Protein AF-A0A812I866-F1 (afdb_monomer_lite)

Radius of gyration: 22.56 Å; chains: 1; bounding box: 55×48×57 Å

Secondary structure (DSSP, 8-state):
-----TTGGGSEEEEEEEEETTT-SEEEEE--SSGGG-EEEEESGGGTS-TTEEEEE---TT-EEETTTTEEE----EEEEEEGGGEEEE-SPPSS----PPS------SPPPEEEE--TT-SSTTTT-S-TTPPPPGGGTTSTTS-HHHHHTSPTTSTT---PPP--S--S---PPPGGGSTTS-PPP-TT---

Sequence (195 aa):
MKVTHSDWYLAGTYCPLGRDAVLGGIVYLREHVTQQDMVYLREGPAGGCGAGEWALLAPSSGDFVDKGLGLFELRGTRQACIGSSSVEHALRSCSSKELAWIEDQEEDEEGQPYLVLDDPGTPQPADYWLHPCDCAPDAWGPELPVDPQMYEHLPANSSNQFIPTPYVIVTGQLVCPSRQLLGGGKGVHFQSEEE

pLDDT: mean 75.1, std 15.03, range [27.52, 93.19]

Foldseek 3Di:
DQPDDVVLVQWAWWAWQAFEPPPTFTKTWDDDPDLQPIWIKGAACVLVDHHQKIWIFRADPPWDDDSLARYIHGPGDTPDIGHNVQKDFDDDDDPPPQRNHDPDDDDDPPGGTIITGARPVDPFGCPSHDDSPDFDALVCQCHPPHPNVVNVVDDPPCRRDDDDDDDDPDDDDDDDPPLVVDPPSPDDDDPPPDD

Structure (mmCIF, N/CA/C/O backbone):
data_AF-A0A812I866-F1
#
_entry.id   AF-A0A812I866-F1
#
loop_
_atom_site.group_PDB
_atom_site.id
_atom_site.type_symbol
_atom_site.label_atom_id
_atom_site.label_alt_id
_atom_site.label_comp_id
_atom_site.label_asym_id
_atom_site.label_entity_id
_atom_site.label_seq_id
_atom_site.pdbx_PDB_ins_code
_atom_site.Cartn_x
_atom_site.Cartn_y
_atom_site.Cartn_z
_atom_site.occupancy
_atom_site.B_iso_or_equiv
_atom_site.auth_seq_id
_atom_site.auth_comp_id
_atom_site.auth_asym_id
_atom_site.auth_atom_id
_atom_site.pdbx_PDB_model_num
ATOM 1 N N . MET A 1 1 ? 0.259 -9.801 -22.828 1.00 27.52 1 MET A N 1
ATOM 2 C CA . MET A 1 1 ? 0.346 -10.840 -21.782 1.00 27.52 1 MET A CA 1
ATOM 3 C C . MET A 1 1 ? 0.151 -10.116 -20.460 1.00 27.52 1 MET A C 1
ATOM 5 O O . MET A 1 1 ? 0.892 -9.175 -20.227 1.00 27.52 1 MET A O 1
ATOM 9 N N . LYS A 1 2 ? -0.908 -10.403 -19.691 1.00 30.38 2 LYS A N 1
ATOM 10 C CA . LYS A 1 2 ? -1.082 -9.784 -18.365 1.00 30.38 2 LYS A CA 1
ATOM 11 C C . LYS A 1 2 ? -0.160 -10.525 -17.405 1.00 30.38 2 LYS A C 1
ATOM 13 O O . LYS A 1 2 ? -0.275 -11.744 -17.311 1.00 30.38 2 LYS A O 1
ATOM 18 N N . VAL A 1 3 ? 0.753 -9.817 -16.752 1.00 39.31 3 VAL A N 1
ATOM 19 C CA . VAL A 1 3 ? 1.486 -10.368 -15.609 1.00 39.31 3 VAL A CA 1
ATOM 20 C C . VAL A 1 3 ? 0.438 -10.608 -14.529 1.00 39.31 3 VAL A C 1
ATOM 22 O O . VAL A 1 3 ? -0.229 -9.671 -14.126 1.00 39.31 3 VAL A O 1
ATOM 25 N N . THR A 1 4 ? 0.189 -11.850 -14.131 1.00 49.25 4 THR A N 1
ATOM 26 C CA . THR A 1 4 ? -0.745 -12.164 -13.043 1.00 49.25 4 THR A CA 1
ATOM 27 C C . THR A 1 4 ? 0.081 -12.621 -11.860 1.00 49.25 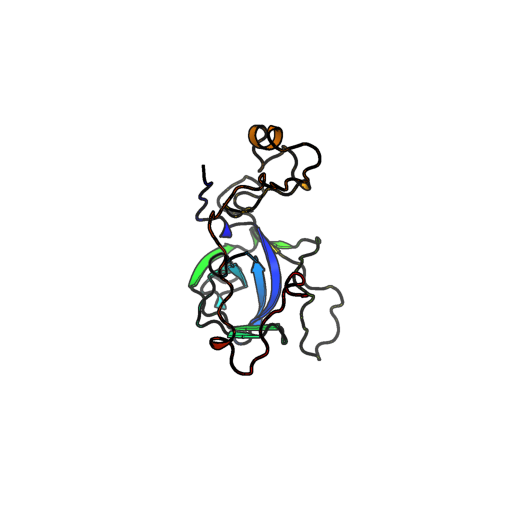4 THR A C 1
ATOM 29 O O . THR A 1 4 ? 0.420 -13.799 -11.782 1.00 49.25 4 THR A O 1
ATOM 32 N N . HIS A 1 5 ? 0.438 -11.695 -10.975 1.00 65.31 5 HIS A N 1
ATOM 33 C CA . HIS A 1 5 ? 1.016 -12.062 -9.693 1.00 65.31 5 HIS A CA 1
ATOM 34 C C . HIS A 1 5 ? -0.084 -12.001 -8.643 1.00 65.31 5 HIS A C 1
ATOM 36 O O . HIS A 1 5 ? -0.532 -10.909 -8.312 1.00 65.31 5 HIS A O 1
ATOM 42 N N . SER A 1 6 ? -0.584 -13.151 -8.180 1.00 74.25 6 SER A N 1
ATOM 43 C CA . SER A 1 6 ? -1.593 -13.185 -7.109 1.00 74.25 6 SER A CA 1
ATOM 44 C C . SER A 1 6 ? -1.045 -12.628 -5.803 1.00 74.25 6 SER A C 1
ATOM 46 O O . SER A 1 6 ? -1.813 -12.094 -5.015 1.00 74.25 6 SER A O 1
ATOM 48 N N . ASP A 1 7 ? 0.275 -12.690 -5.629 1.00 81.75 7 ASP A N 1
ATOM 49 C CA . ASP A 1 7 ? 0.943 -12.396 -4.365 1.00 81.75 7 ASP A CA 1
ATOM 50 C C . ASP A 1 7 ? 1.653 -11.036 -4.405 1.00 81.75 7 ASP A C 1
ATOM 52 O O . ASP A 1 7 ? 2.574 -10.776 -3.644 1.00 81.75 7 ASP A O 1
ATOM 56 N N . TRP A 1 8 ? 1.223 -10.147 -5.309 1.00 83.25 8 TRP A N 1
ATOM 57 C CA . TRP A 1 8 ? 1.723 -8.769 -5.411 1.00 83.25 8 TRP A CA 1
ATOM 58 C C . TRP A 1 8 ? 1.664 -8.024 -4.065 1.00 83.25 8 TRP A C 1
ATOM 60 O O . TRP A 1 8 ? 2.461 -7.131 -3.810 1.00 83.25 8 TRP A O 1
ATOM 70 N N . TYR A 1 9 ? 0.742 -8.407 -3.177 1.00 84.25 9 TYR A N 1
ATOM 71 C CA . TYR A 1 9 ? 0.581 -7.830 -1.845 1.00 84.25 9 TYR A CA 1
ATOM 72 C C . TYR A 1 9 ? 1.667 -8.239 -0.837 1.00 84.25 9 TYR A C 1
ATOM 74 O O . TYR A 1 9 ? 1.711 -7.653 0.240 1.00 84.25 9 TYR A O 1
ATOM 82 N N . LEU A 1 10 ? 2.517 -9.228 -1.141 1.00 86.38 10 LEU A N 1
ATOM 83 C CA . LEU A 1 10 ? 3.579 -9.687 -0.234 1.00 86.38 10 LEU A CA 1
ATOM 84 C C . LEU A 1 10 ? 4.780 -8.745 -0.164 1.00 86.38 10 LEU A C 1
ATOM 86 O O . LEU A 1 10 ? 5.651 -8.959 0.671 1.00 86.38 10 LEU A O 1
ATOM 90 N N . ALA A 1 11 ? 4.825 -7.711 -1.002 1.00 86.69 11 ALA A N 1
ATOM 91 C CA . ALA A 1 11 ? 5.945 -6.790 -1.051 1.00 86.69 11 ALA A CA 1
ATOM 92 C C . ALA A 1 11 ? 5.522 -5.433 -1.619 1.00 86.69 11 ALA A C 1
ATOM 94 O O . ALA A 1 11 ? 4.672 -5.365 -2.503 1.00 86.69 11 ALA A O 1
ATOM 95 N N . GLY A 1 12 ? 6.089 -4.337 -1.127 1.00 86.88 12 GLY A N 1
ATOM 96 C CA . GLY A 1 12 ? 5.791 -2.988 -1.595 1.00 86.88 12 GLY A CA 1
ATOM 97 C C . GLY A 1 12 ? 5.958 -1.921 -0.519 1.00 86.88 12 GLY A C 1
ATOM 98 O O . GLY A 1 12 ? 6.484 -2.159 0.564 1.00 86.88 12 GLY A O 1
ATOM 99 N N . THR A 1 13 ? 5.496 -0.711 -0.830 1.00 87.00 13 THR A N 1
ATOM 100 C CA . THR A 1 13 ? 5.554 0.439 0.081 1.00 87.00 13 THR A CA 1
ATOM 101 C C . THR A 1 13 ? 4.209 0.657 0.772 1.00 87.00 13 THR A C 1
ATOM 103 O O . THR A 1 13 ? 3.175 0.755 0.111 1.00 87.00 13 THR A O 1
ATOM 106 N N . TYR A 1 14 ? 4.242 0.761 2.098 1.00 88.94 14 TYR A N 1
ATOM 107 C CA . TYR A 1 14 ? 3.087 0.932 2.969 1.00 88.94 14 TYR A CA 1
ATOM 108 C C . TYR A 1 14 ? 3.184 2.258 3.712 1.00 88.94 14 TYR A C 1
ATOM 110 O O . TYR A 1 14 ? 4.093 2.486 4.511 1.00 88.94 14 TYR A O 1
ATOM 118 N N . CYS A 1 15 ? 2.222 3.134 3.453 1.00 86.94 15 CYS A N 1
ATOM 119 C CA . CYS A 1 15 ? 2.207 4.492 3.968 1.00 86.94 15 CYS A CA 1
ATOM 120 C C . CYS A 1 15 ? 1.370 4.580 5.246 1.00 86.94 15 CYS A C 1
ATOM 122 O O . CYS A 1 15 ? 0.296 3.975 5.294 1.00 86.94 15 CYS A O 1
ATOM 124 N N . PRO A 1 16 ? 1.814 5.316 6.277 1.00 88.00 16 PRO A N 1
ATOM 125 C CA . PRO A 1 16 ? 1.042 5.458 7.503 1.00 88.00 16 PRO A CA 1
ATOM 126 C C . PRO A 1 16 ? -0.256 6.220 7.214 1.00 88.00 16 PRO A C 1
ATOM 128 O O . PRO A 1 16 ? -0.246 7.253 6.546 1.00 88.00 16 PRO A O 1
ATOM 131 N N . LEU A 1 17 ? -1.376 5.714 7.728 1.00 86.19 17 LEU A N 1
ATOM 132 C CA . LEU A 1 17 ? -2.693 6.332 7.558 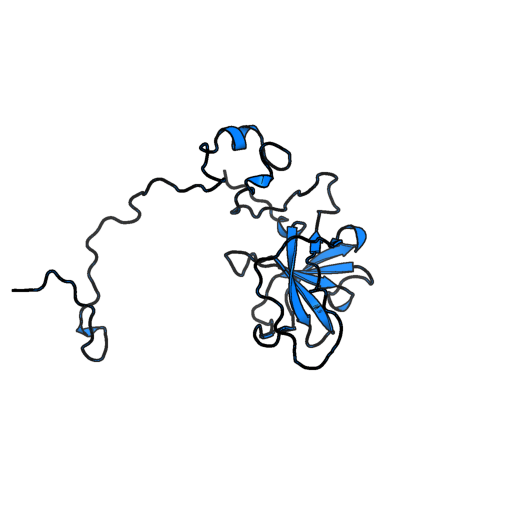1.00 86.19 17 LEU A CA 1
ATOM 133 C C . LEU A 1 17 ? -3.310 6.866 8.842 1.00 86.19 17 LEU A C 1
ATOM 135 O O . LEU A 1 17 ? -4.087 7.819 8.796 1.00 86.19 17 LEU A O 1
ATOM 139 N N . GLY A 1 18 ? -3.037 6.220 9.969 1.00 87.06 18 GLY A N 1
ATOM 140 C CA . GLY A 1 18 ? -3.693 6.538 11.226 1.00 87.06 18 GLY A CA 1
ATOM 141 C C . GLY A 1 18 ? -3.518 5.428 12.243 1.00 87.06 18 GLY A C 1
ATOM 142 O O . GLY A 1 18 ? -2.572 4.645 12.155 1.00 87.06 18 GLY A O 1
ATOM 143 N N . ARG A 1 19 ? -4.431 5.353 13.207 1.00 87.12 19 ARG A N 1
ATOM 144 C CA . ARG A 1 19 ? -4.401 4.370 14.288 1.00 87.12 19 ARG A CA 1
ATOM 145 C C . ARG A 1 19 ? -5.610 3.451 14.271 1.00 87.12 19 ARG A C 1
ATOM 147 O O . ARG A 1 19 ? -6.705 3.856 13.877 1.00 87.12 19 ARG A O 1
ATOM 154 N N . ASP A 1 20 ? -5.409 2.223 14.740 1.00 88.25 20 ASP A N 1
ATOM 155 C CA . ASP A 1 20 ? -6.520 1.307 14.982 1.00 88.25 20 ASP A CA 1
ATOM 156 C C . ASP A 1 20 ? -7.291 1.767 16.233 1.00 88.25 20 ASP A C 1
ATOM 158 O O . ASP A 1 20 ? -6.734 1.856 17.329 1.00 88.25 20 ASP A O 1
ATOM 162 N N . ALA A 1 21 ? -8.570 2.096 16.071 1.00 87.12 21 ALA A N 1
ATOM 163 C CA . ALA A 1 21 ? -9.420 2.656 17.115 1.00 87.12 21 ALA A CA 1
ATOM 164 C C . ALA A 1 21 ? -9.744 1.651 18.232 1.00 87.12 21 ALA A C 1
ATOM 166 O O . ALA A 1 21 ? -10.095 2.057 19.340 1.00 87.12 21 ALA A O 1
ATOM 167 N N . VAL A 1 22 ? -9.648 0.349 17.952 1.00 85.56 22 VAL A N 1
ATOM 168 C CA . VAL A 1 22 ? -9.996 -0.718 18.899 1.00 85.56 22 VAL A CA 1
ATOM 169 C C . VAL A 1 22 ? -8.744 -1.329 19.510 1.00 85.56 22 VAL A C 1
ATOM 171 O O . VAL A 1 22 ? -8.695 -1.585 20.712 1.00 85.56 22 VAL A O 1
ATOM 174 N N . LEU A 1 23 ? -7.741 -1.584 18.678 1.00 84.00 23 LEU A N 1
ATOM 175 C CA . LEU A 1 23 ? -6.560 -2.364 19.038 1.00 84.00 23 LEU A CA 1
ATOM 176 C C . LEU A 1 23 ? -5.345 -1.478 19.332 1.00 84.00 23 LEU A C 1
ATOM 178 O O . LEU A 1 23 ? -4.387 -1.944 19.950 1.00 84.00 23 LEU A O 1
ATOM 182 N N . GLY A 1 24 ? -5.393 -0.205 18.936 1.00 83.31 24 GLY A N 1
ATOM 183 C CA . GLY A 1 24 ? -4.246 0.693 18.973 1.00 83.31 24 GLY A CA 1
ATOM 184 C C . GLY A 1 24 ? -3.196 0.352 17.911 1.00 83.31 24 GLY A C 1
ATOM 185 O O . GLY A 1 24 ? -3.373 -0.529 17.073 1.00 83.31 24 GLY A O 1
ATOM 186 N N . GLY A 1 25 ? -2.070 1.065 17.945 1.00 85.50 25 GLY A N 1
ATOM 187 C CA . GLY A 1 25 ? -1.014 0.922 16.939 1.00 85.50 25 GLY A CA 1
ATOM 188 C C . GLY A 1 25 ? -1.336 1.640 15.628 1.00 85.50 25 GLY A C 1
ATOM 189 O O . GLY A 1 25 ? -2.416 2.207 15.461 1.00 85.50 25 GLY A O 1
ATOM 190 N N . ILE A 1 26 ? -0.360 1.662 14.721 1.00 87.50 26 ILE A N 1
ATOM 191 C CA . ILE A 1 26 ? -0.441 2.402 13.460 1.00 87.50 26 ILE A CA 1
ATOM 192 C C . ILE A 1 26 ? -0.910 1.472 12.349 1.00 87.50 26 ILE A C 1
ATOM 194 O O . ILE A 1 26 ? -0.426 0.349 12.201 1.00 87.50 26 ILE A O 1
ATOM 198 N N . VAL A 1 27 ? -1.858 1.968 11.564 1.00 90.31 27 VAL A N 1
ATOM 199 C CA . VAL A 1 27 ? -2.332 1.327 10.346 1.00 90.31 27 VAL A CA 1
ATOM 200 C C . VAL A 1 27 ? -1.603 1.945 9.170 1.00 90.31 27 VAL A C 1
ATOM 202 O O . VAL A 1 27 ? -1.605 3.165 8.990 1.00 90.31 27 VAL A O 1
ATOM 205 N N . TYR A 1 28 ? -1.027 1.082 8.345 1.00 91.12 28 TYR A N 1
ATOM 206 C CA . TYR A 1 28 ? -0.416 1.460 7.088 1.00 91.12 28 TYR A CA 1
ATOM 207 C C . TYR A 1 28 ? -1.264 0.961 5.918 1.00 91.12 28 TYR A C 1
ATOM 209 O O . TYR A 1 28 ? -1.963 -0.047 6.030 1.00 91.12 28 TYR A O 1
ATOM 217 N N . LEU A 1 29 ? -1.202 1.650 4.783 1.00 90.94 29 LEU A N 1
ATOM 218 C CA . LEU A 1 29 ? -1.901 1.280 3.557 1.00 90.94 29 LEU A CA 1
ATOM 219 C C . LEU A 1 29 ? -0.950 1.311 2.376 1.00 90.94 29 LEU A C 1
ATOM 221 O O . LEU A 1 29 ? -0.208 2.273 2.171 1.00 90.94 29 LEU A O 1
ATOM 225 N N . ARG A 1 30 ? -1.060 0.277 1.554 1.00 88.69 30 ARG A N 1
ATOM 226 C CA . ARG A 1 30 ? -0.650 0.335 0.163 1.00 88.69 30 ARG A CA 1
ATOM 227 C C . ARG A 1 30 ? -1.867 0.666 -0.686 1.00 88.69 30 ARG A C 1
ATOM 229 O O . ARG A 1 30 ? -2.807 -0.127 -0.779 1.00 88.69 30 ARG A O 1
ATOM 236 N N . GLU A 1 31 ? -1.868 1.874 -1.234 1.00 84.00 31 GLU A N 1
ATOM 237 C CA . GLU A 1 31 ? -2.948 2.348 -2.093 1.00 84.00 31 GLU A CA 1
ATOM 238 C C . GLU A 1 31 ? -2.889 1.684 -3.469 1.00 84.00 31 GLU A C 1
ATOM 240 O O . GLU A 1 31 ? -1.818 1.378 -3.992 1.00 84.00 31 GLU A O 1
ATOM 245 N N . HIS A 1 32 ? -4.066 1.506 -4.065 1.00 81.81 32 HIS A N 1
ATOM 246 C CA . HIS A 1 32 ? -4.224 1.093 -5.454 1.00 81.81 32 HIS A CA 1
ATOM 247 C C . HIS A 1 32 ? -5.434 1.799 -6.072 1.00 81.81 32 HIS A C 1
ATOM 249 O O . HIS A 1 32 ? -6.243 2.417 -5.377 1.00 81.81 32 HIS A O 1
ATOM 255 N N . VAL A 1 33 ? -5.555 1.718 -7.396 1.00 74.50 33 VAL A N 1
ATOM 256 C CA . VAL A 1 33 ? -6.653 2.298 -8.180 1.00 74.50 33 VAL A CA 1
ATOM 257 C C . VAL A 1 33 ? -7.997 1.689 -7.784 1.00 74.50 33 VAL A C 1
ATOM 259 O O . VAL A 1 33 ? -9.008 2.394 -7.764 1.00 74.50 33 VAL A O 1
ATOM 262 N N . THR A 1 34 ? -8.032 0.389 -7.481 1.00 78.56 34 THR A N 1
ATOM 263 C CA . THR A 1 34 ? -9.260 -0.280 -7.046 1.00 78.56 34 THR A CA 1
ATOM 264 C C . THR A 1 34 ? -9.229 -0.551 -5.552 1.00 78.56 34 THR A C 1
ATOM 266 O O . THR A 1 34 ? -8.193 -0.875 -4.980 1.00 78.56 34 THR A O 1
ATOM 269 N N . GLN A 1 35 ? -10.397 -0.472 -4.910 1.00 79.19 35 GLN A N 1
ATOM 270 C CA . GLN A 1 35 ? -10.495 -0.812 -3.494 1.00 79.19 35 GLN A CA 1
ATOM 271 C C . GLN A 1 35 ? -10.172 -2.282 -3.221 1.00 79.19 35 GLN A C 1
ATOM 273 O O . GLN A 1 35 ? -9.747 -2.594 -2.125 1.00 79.19 35 GLN A O 1
ATOM 278 N N . GLN A 1 36 ? -10.380 -3.183 -4.182 1.00 80.19 36 GLN A N 1
ATOM 279 C CA . GLN A 1 36 ? -10.112 -4.613 -3.996 1.00 80.19 36 GLN A CA 1
ATOM 280 C C . GLN A 1 36 ? -8.613 -4.917 -3.968 1.00 80.19 36 GLN A C 1
ATOM 282 O O . GLN A 1 36 ? -8.201 -5.885 -3.335 1.00 80.19 36 GLN A O 1
ATOM 287 N N . ASP A 1 37 ? -7.828 -4.051 -4.604 1.00 83.75 37 ASP A N 1
ATOM 288 C CA . ASP A 1 37 ? -6.377 -4.143 -4.689 1.00 83.75 37 ASP A CA 1
ATOM 289 C C . ASP A 1 37 ? -5.698 -3.238 -3.649 1.00 83.75 37 ASP A C 1
ATOM 291 O O . ASP A 1 37 ? -4.517 -2.950 -3.749 1.00 83.75 37 ASP A O 1
ATOM 295 N N . MET A 1 38 ? -6.423 -2.739 -2.647 1.00 89.12 38 MET A N 1
ATOM 296 C CA . MET A 1 38 ? -5.811 -2.065 -1.500 1.00 89.12 38 MET A CA 1
ATOM 297 C C . MET A 1 38 ? -5.420 -3.096 -0.446 1.00 89.12 38 MET A C 1
ATOM 299 O O . MET A 1 38 ? -6.110 -4.099 -0.269 1.00 89.12 38 MET A O 1
ATOM 303 N N . VAL A 1 39 ? -4.342 -2.838 0.294 1.00 92.62 39 VAL A N 1
ATOM 304 C CA . VAL A 1 39 ? -3.902 -3.737 1.370 1.00 92.62 39 VAL A CA 1
ATOM 305 C C . VAL A 1 39 ? -3.481 -2.930 2.582 1.00 92.62 39 VAL A C 1
ATOM 307 O O . VAL A 1 39 ? -2.606 -2.067 2.493 1.00 92.62 39 VAL A O 1
ATOM 310 N N . TYR A 1 40 ? -4.087 -3.236 3.726 1.00 93.12 40 TYR A N 1
ATOM 311 C CA . TYR A 1 40 ? -3.683 -2.671 5.005 1.00 93.12 40 TYR A CA 1
ATOM 312 C C . TYR A 1 40 ? -2.600 -3.523 5.655 1.00 93.12 40 TYR A C 1
ATOM 314 O O . TYR A 1 40 ? -2.626 -4.750 5.565 1.00 93.12 40 TYR A O 1
ATOM 322 N N . LEU A 1 41 ? -1.687 -2.865 6.357 1.00 93.00 41 LEU A N 1
ATOM 323 C CA . LEU A 1 41 ? -0.633 -3.486 7.146 1.00 93.00 41 LEU A CA 1
ATOM 324 C C . LEU A 1 41 ? -0.745 -2.986 8.591 1.00 93.00 41 LEU A C 1
ATOM 326 O O . LEU A 1 41 ? -0.818 -1.778 8.830 1.00 93.00 41 LEU A O 1
ATOM 330 N N . ARG A 1 42 ? -0.777 -3.915 9.552 1.00 91.25 42 ARG A N 1
ATOM 331 C CA . ARG A 1 42 ? -0.775 -3.609 10.994 1.00 91.25 42 ARG A CA 1
ATOM 332 C C . ARG A 1 42 ? 0.109 -4.573 11.772 1.00 91.25 42 ARG A C 1
ATOM 334 O O . ARG A 1 42 ? 0.205 -5.743 11.410 1.00 91.25 42 ARG A O 1
ATOM 341 N N . GLU A 1 43 ? 0.697 -4.105 12.862 1.00 88.62 43 GLU A N 1
ATOM 342 C CA . GLU A 1 43 ? 1.520 -4.940 13.735 1.00 88.62 43 GLU A CA 1
ATOM 343 C C . GLU A 1 43 ? 0.671 -5.740 14.735 1.00 88.62 43 GLU A C 1
ATOM 345 O O . GLU A 1 43 ? -0.343 -5.270 15.259 1.00 88.62 43 GLU A O 1
ATOM 350 N N . GLY A 1 44 ? 1.135 -6.945 15.060 1.00 79.75 44 GLY A N 1
ATOM 351 C CA . GLY A 1 44 ? 0.803 -7.634 16.296 1.00 79.75 44 GLY A CA 1
ATOM 352 C C . GLY A 1 44 ? -0.335 -8.656 16.211 1.00 79.75 44 GLY A C 1
ATOM 353 O O . GLY A 1 44 ? -0.968 -8.866 15.170 1.00 79.75 44 GLY A O 1
ATOM 354 N N . PRO A 1 45 ? -0.642 -9.305 17.353 1.00 72.88 45 PRO A N 1
ATOM 355 C CA . PRO A 1 45 ? -1.567 -10.435 17.410 1.00 72.88 45 PRO A CA 1
ATOM 356 C C . PRO A 1 45 ? -3.023 -10.050 17.171 1.00 72.88 45 PRO A C 1
ATOM 358 O O . PRO A 1 45 ? -3.846 -10.884 16.799 1.00 72.88 45 PRO A O 1
ATOM 361 N N . ALA A 1 46 ? -3.326 -8.764 17.320 1.00 68.56 46 ALA A N 1
ATOM 362 C CA . ALA A 1 46 ? -4.580 -8.144 16.933 1.00 68.56 46 ALA A CA 1
ATOM 363 C C . ALA A 1 46 ? -4.896 -8.347 15.432 1.00 68.56 46 ALA A C 1
ATOM 365 O O . ALA A 1 46 ? -6.054 -8.452 15.036 1.00 68.56 46 ALA A O 1
ATOM 366 N N . GLY A 1 47 ? -3.851 -8.524 14.612 1.00 68.44 47 GLY A N 1
ATOM 367 C CA . GLY A 1 47 ? -3.863 -9.022 13.235 1.00 68.44 47 GLY A CA 1
ATOM 368 C C . GLY A 1 47 ? -4.379 -10.432 13.007 1.00 68.44 47 GLY A C 1
ATOM 369 O O . GLY A 1 47 ? -4.608 -10.808 11.859 1.00 68.44 47 GLY A O 1
ATOM 370 N N . GLY A 1 48 ? -4.547 -11.216 14.068 1.00 80.94 48 GLY A N 1
ATOM 371 C CA . GLY A 1 48 ? -4.626 -12.664 13.963 1.00 80.94 48 GLY A CA 1
ATOM 372 C C . GLY A 1 48 ? -3.280 -13.299 13.601 1.00 80.94 48 GLY A C 1
ATOM 373 O O . GLY A 1 48 ? -3.276 -14.425 13.116 1.00 80.94 48 GLY A O 1
ATOM 374 N N . CYS A 1 49 ? -2.161 -12.593 13.785 1.00 89.25 49 CYS A N 1
ATOM 375 C CA . CYS A 1 49 ? -0.802 -13.115 13.600 1.00 89.25 49 CYS A CA 1
ATOM 376 C C . CYS A 1 49 ? -0.125 -13.395 14.953 1.00 89.25 49 CYS A C 1
ATOM 378 O O . CYS A 1 49 ? -0.723 -13.202 16.012 1.00 89.25 49 CYS A O 1
ATOM 380 N N . GLY A 1 50 ? 1.094 -13.925 14.941 1.00 88.44 50 GLY A N 1
ATOM 381 C CA . GLY A 1 50 ? 1.912 -14.097 16.136 1.00 88.44 50 GLY A CA 1
ATOM 382 C C . GLY A 1 50 ? 2.371 -12.765 16.741 1.00 88.44 50 GLY A C 1
ATOM 383 O O . GLY A 1 50 ? 2.230 -11.692 16.155 1.00 88.44 50 GLY A O 1
ATOM 384 N N . ALA A 1 51 ? 2.933 -12.823 17.949 1.00 87.12 51 ALA A N 1
ATOM 385 C CA . ALA A 1 51 ? 3.614 -11.667 18.529 1.00 87.12 51 ALA A CA 1
ATOM 386 C C . ALA A 1 51 ? 4.891 -11.359 17.727 1.00 87.12 51 ALA A C 1
ATOM 388 O O . ALA A 1 51 ? 5.660 -12.276 17.443 1.00 87.12 51 ALA A O 1
ATOM 389 N N . GLY A 1 52 ? 5.123 -10.086 17.388 1.00 85.31 52 GLY A N 1
ATOM 390 C CA . GLY A 1 52 ? 6.246 -9.682 16.529 1.00 85.31 52 GLY A CA 1
ATOM 391 C C . GLY A 1 52 ? 6.050 -10.012 15.044 1.00 85.31 52 GLY A C 1
ATOM 392 O O . GLY A 1 52 ? 7.016 -10.030 14.286 1.00 85.31 52 GLY A O 1
ATOM 393 N N . GLU A 1 53 ? 4.816 -10.308 14.635 1.00 91.62 53 GLU A N 1
ATOM 394 C CA . GLU A 1 53 ? 4.432 -10.432 13.233 1.00 91.62 53 GLU A CA 1
ATOM 395 C C . GLU A 1 53 ? 3.499 -9.289 12.832 1.00 91.62 53 GLU A C 1
ATOM 397 O O . GLU A 1 53 ? 2.770 -8.724 13.649 1.00 91.62 53 GLU A O 1
ATOM 402 N N . TRP A 1 54 ? 3.491 -8.997 11.541 1.00 92.38 54 TRP A N 1
ATOM 403 C CA . TRP A 1 54 ? 2.632 -8.036 10.880 1.00 92.38 54 TRP A CA 1
ATOM 404 C C . TRP A 1 54 ? 1.545 -8.760 10.098 1.00 92.38 54 TRP A C 1
ATOM 406 O O . TRP A 1 54 ? 1.794 -9.787 9.469 1.00 92.38 54 TRP A O 1
ATOM 416 N N . ALA A 1 55 ? 0.335 -8.215 10.115 1.00 93.19 55 ALA A N 1
ATOM 417 C CA . ALA A 1 55 ? -0.798 -8.731 9.367 1.00 93.19 55 ALA A CA 1
ATOM 418 C C . ALA A 1 55 ? -1.067 -7.875 8.132 1.00 93.19 55 ALA A C 1
ATOM 420 O O . ALA A 1 55 ? -1.297 -6.669 8.249 1.00 93.19 55 ALA A O 1
ATOM 421 N N . LEU A 1 56 ? -1.120 -8.533 6.974 1.00 92.88 56 LEU A N 1
ATOM 422 C CA . LEU A 1 56 ? -1.660 -7.977 5.738 1.00 92.88 56 LEU A CA 1
ATOM 423 C C . LEU A 1 56 ? -3.154 -8.281 5.657 1.00 92.88 56 LEU A C 1
ATOM 425 O O . LEU A 1 56 ? -3.566 -9.439 5.780 1.00 92.88 56 LEU A O 1
ATOM 429 N N . LEU A 1 57 ? -3.974 -7.253 5.465 1.00 93.12 57 LEU A N 1
ATOM 430 C CA . LEU A 1 57 ? -5.432 -7.342 5.512 1.00 93.12 57 LEU A CA 1
ATOM 431 C C . LEU A 1 57 ? -6.037 -6.782 4.229 1.00 93.12 57 LEU A C 1
ATOM 433 O O . LEU A 1 57 ? -5.763 -5.645 3.843 1.00 93.12 57 LEU A O 1
ATOM 437 N N . ALA A 1 58 ? -6.912 -7.573 3.613 1.00 91.81 58 ALA A N 1
ATOM 438 C CA . ALA A 1 58 ? -7.764 -7.102 2.533 1.00 91.81 58 ALA A CA 1
ATOM 439 C C . ALA A 1 58 ? -8.873 -6.201 3.099 1.00 91.81 58 ALA A C 1
ATOM 441 O O . ALA A 1 58 ? -9.436 -6.544 4.141 1.00 91.81 58 ALA A O 1
ATOM 442 N N . PRO A 1 59 ? -9.252 -5.115 2.416 1.00 91.44 59 PRO A N 1
ATOM 443 C CA . PRO A 1 59 ? -10.367 -4.275 2.822 1.00 91.44 59 PRO A CA 1
ATOM 444 C C . PRO A 1 59 ? -11.681 -5.054 2.834 1.00 91.44 59 PRO A C 1
ATOM 446 O O . PRO A 1 59 ? -11.917 -5.968 2.040 1.00 91.44 59 PRO A O 1
ATOM 449 N N . SER A 1 60 ? -12.565 -4.655 3.736 1.00 92.00 60 SER A N 1
ATOM 450 C CA . SER A 1 60 ? -13.891 -5.227 3.915 1.00 92.00 60 SER A CA 1
ATOM 451 C C . SER A 1 60 ? -14.937 -4.126 3.988 1.00 92.00 60 SER A C 1
ATOM 453 O O . SER A 1 60 ? -14.704 -3.045 4.519 1.00 92.00 60 SER A O 1
ATOM 455 N N . SER A 1 61 ? -16.154 -4.422 3.530 1.00 90.19 61 SER A N 1
ATOM 456 C CA . SER A 1 61 ? -17.300 -3.523 3.715 1.00 90.19 61 SER A CA 1
ATOM 457 C C . SER A 1 61 ? -17.667 -3.309 5.189 1.00 90.19 61 SER A C 1
ATOM 459 O O . SER A 1 61 ? -18.481 -2.444 5.494 1.00 90.19 61 SER A O 1
ATOM 461 N N . GLY A 1 62 ? -17.137 -4.140 6.092 1.00 89.31 62 GLY A N 1
ATOM 462 C CA . GLY A 1 62 ? -17.301 -3.998 7.536 1.00 89.31 62 GLY A CA 1
ATOM 463 C C . GLY A 1 62 ? -16.239 -3.129 8.210 1.00 89.31 62 GLY A C 1
ATOM 464 O O . GLY A 1 62 ? -16.340 -2.946 9.422 1.00 89.31 62 GLY A O 1
ATOM 465 N N . ASP A 1 63 ? -15.242 -2.639 7.469 1.00 90.94 63 ASP A N 1
ATOM 466 C CA . ASP A 1 63 ? -14.205 -1.765 8.013 1.00 90.94 63 ASP A CA 1
ATOM 467 C C . ASP A 1 63 ? -14.788 -0.384 8.319 1.00 90.94 63 ASP A C 1
ATOM 469 O O . ASP A 1 63 ? -15.538 0.187 7.522 1.00 90.94 63 ASP A O 1
ATOM 473 N N . PHE A 1 64 ? -14.422 0.170 9.471 1.00 91.69 64 PHE A N 1
ATOM 474 C CA . PHE A 1 64 ? -14.694 1.568 9.781 1.00 91.69 64 PHE A CA 1
ATOM 475 C C . PHE A 1 64 ? -13.448 2.394 9.467 1.00 91.69 64 PHE A C 1
ATOM 477 O O . PHE A 1 64 ? -12.350 2.067 9.912 1.00 91.69 64 PHE A O 1
ATOM 484 N N . VAL A 1 65 ? -13.617 3.457 8.681 1.00 89.94 65 VAL A N 1
ATOM 485 C CA . VAL A 1 65 ? -12.520 4.320 8.237 1.00 89.94 65 VAL A CA 1
ATOM 486 C C . VAL A 1 65 ? -12.940 5.777 8.368 1.00 89.94 65 VAL A C 1
ATOM 488 O O . VAL A 1 65 ? -13.749 6.267 7.578 1.00 89.94 65 VAL A O 1
ATOM 491 N N . ASP A 1 66 ? -12.345 6.480 9.325 1.00 88.00 66 ASP A N 1
ATOM 492 C CA . ASP A 1 66 ? -12.421 7.930 9.443 1.00 88.00 66 ASP A CA 1
ATOM 493 C C . ASP A 1 66 ? -11.058 8.538 9.106 1.00 88.00 66 ASP A C 1
ATOM 495 O O . ASP A 1 66 ? -10.170 8.676 9.948 1.00 88.00 66 ASP A O 1
ATOM 499 N N . LYS A 1 67 ? -10.890 8.915 7.834 1.00 81.50 67 LYS A N 1
ATOM 500 C CA . LYS A 1 67 ? -9.654 9.547 7.348 1.00 81.50 67 LYS A CA 1
ATOM 501 C C . LYS A 1 67 ? -9.433 10.945 7.931 1.00 81.50 67 LYS A C 1
ATOM 503 O O . LYS A 1 67 ? -8.302 11.413 7.920 1.00 81.50 67 LYS A O 1
ATOM 508 N N . GLY A 1 68 ? -10.495 11.622 8.372 1.00 78.12 68 GLY A N 1
ATOM 509 C CA . GLY A 1 68 ? -10.401 12.965 8.942 1.00 78.12 68 GLY A CA 1
ATOM 510 C C . GLY A 1 68 ? -9.827 12.948 10.353 1.00 78.12 68 GLY A C 1
ATOM 511 O O . GLY A 1 68 ? -9.123 13.877 10.722 1.00 78.12 68 GLY A O 1
ATOM 512 N N . LEU A 1 69 ? -10.100 11.880 11.105 1.00 81.44 69 LEU A N 1
ATOM 513 C CA . LEU A 1 69 ? -9.573 11.661 12.455 1.00 81.44 69 LEU A CA 1
ATOM 514 C C . LEU A 1 69 ? -8.394 10.679 12.499 1.00 81.44 69 LEU A C 1
ATOM 516 O O . LEU A 1 69 ? -7.872 10.398 13.574 1.00 81.44 69 LEU A O 1
ATOM 520 N N . GLY A 1 70 ? -8.018 10.093 11.359 1.00 83.62 70 GLY A N 1
ATOM 521 C CA . GLY A 1 70 ? -7.005 9.042 11.307 1.00 83.62 70 GLY A CA 1
ATOM 522 C C . GLY A 1 70 ? -7.398 7.793 12.106 1.00 83.62 70 GLY A C 1
ATOM 523 O O . GLY A 1 70 ? -6.520 7.127 12.650 1.00 83.62 70 GLY A O 1
ATOM 524 N N . LEU A 1 71 ? -8.693 7.475 12.213 1.00 88.12 71 LEU A N 1
ATOM 525 C CA . LEU A 1 71 ? -9.199 6.332 12.979 1.00 88.12 71 LEU A CA 1
ATOM 526 C C . LEU A 1 71 ? -9.652 5.205 12.056 1.00 88.12 71 LEU A C 1
ATOM 528 O O . LEU A 1 71 ? -10.451 5.405 11.140 1.00 88.12 71 LEU A O 1
ATOM 532 N N . PHE A 1 72 ? -9.163 4.002 12.335 1.00 90.69 72 PHE A N 1
ATOM 533 C CA . PHE A 1 72 ? -9.418 2.814 11.533 1.00 90.69 72 PHE A CA 1
ATOM 534 C C . PHE A 1 72 ? -9.880 1.667 12.428 1.00 90.69 72 PHE A C 1
ATOM 536 O O . PHE A 1 72 ? -9.326 1.443 13.492 1.00 90.69 72 PHE A O 1
ATOM 543 N N . GLU A 1 73 ? -10.877 0.903 12.007 1.00 91.88 73 GLU A N 1
ATOM 544 C CA . GLU A 1 73 ? -11.212 -0.383 12.617 1.00 91.88 73 GLU A CA 1
ATOM 545 C C . GLU A 1 73 ? -11.274 -1.418 11.501 1.00 91.88 73 GLU A C 1
ATOM 547 O O . GLU A 1 73 ? -12.242 -1.481 10.737 1.00 91.88 73 GLU A O 1
ATOM 552 N N . LEU A 1 74 ? -10.208 -2.208 11.386 1.00 91.00 74 LEU A N 1
ATOM 553 C CA . LEU A 1 74 ? -10.049 -3.162 10.296 1.00 91.00 74 LEU A CA 1
ATOM 554 C C . LEU A 1 74 ? -10.600 -4.533 10.693 1.00 91.00 74 LEU A C 1
ATOM 556 O O . LEU A 1 74 ? -10.062 -5.223 11.566 1.00 91.00 74 LEU A O 1
ATOM 560 N N . ARG A 1 75 ? -11.656 -4.937 9.991 1.00 89.31 75 ARG A N 1
ATOM 561 C CA . ARG A 1 75 ? -12.329 -6.243 10.039 1.00 89.31 75 ARG A CA 1
ATOM 562 C C . ARG A 1 75 ? -12.096 -7.061 8.764 1.00 89.31 75 ARG A C 1
ATOM 564 O O . ARG A 1 75 ? -12.701 -8.119 8.581 1.00 89.31 75 ARG A O 1
ATOM 571 N N . GLY A 1 76 ? -11.233 -6.551 7.890 1.00 86.12 76 GLY A N 1
ATOM 572 C CA . GLY A 1 76 ? -10.670 -7.205 6.724 1.00 86.12 76 GLY A CA 1
ATOM 573 C C . GLY A 1 76 ? -10.207 -8.643 6.946 1.00 86.12 76 GLY A C 1
ATOM 574 O O . GLY A 1 76 ? -9.805 -9.034 8.044 1.00 86.12 76 GLY A O 1
ATOM 575 N N . THR A 1 77 ? -10.232 -9.442 5.877 1.00 89.75 77 THR A N 1
ATOM 576 C CA . THR A 1 77 ? -9.678 -10.802 5.932 1.00 89.75 77 THR A CA 1
ATOM 577 C C . THR A 1 77 ? -8.159 -10.729 5.876 1.00 89.75 77 THR A C 1
ATOM 579 O O . THR A 1 77 ? -7.592 -10.063 5.010 1.00 89.75 77 THR A O 1
ATOM 582 N N . ARG A 1 78 ? -7.497 -11.449 6.781 1.00 92.44 78 ARG A N 1
ATOM 583 C CA . ARG A 1 78 ? -6.042 -11.595 6.785 1.00 92.44 78 ARG A CA 1
ATOM 584 C C . ARG A 1 78 ? -5.579 -12.359 5.547 1.00 92.44 78 ARG A C 1
ATOM 586 O O . ARG A 1 78 ? -5.905 -13.536 5.399 1.00 92.44 78 ARG A O 1
ATOM 593 N N . GLN A 1 79 ? -4.791 -11.699 4.707 1.00 90.88 79 GLN A N 1
ATOM 594 C CA . GLN A 1 79 ? -4.150 -12.293 3.537 1.00 90.88 79 GLN A CA 1
ATOM 595 C C . GLN A 1 79 ? -2.879 -13.053 3.926 1.00 90.88 79 GLN A C 1
ATOM 597 O O . GLN A 1 79 ? -2.700 -14.193 3.505 1.00 90.88 79 GLN A O 1
ATOM 602 N N . ALA A 1 80 ? -2.032 -12.466 4.776 1.00 91.31 80 ALA A N 1
ATOM 603 C CA . ALA A 1 80 ? -0.775 -13.077 5.209 1.00 91.31 80 ALA A CA 1
ATOM 604 C C . ALA A 1 80 ? -0.306 -12.547 6.575 1.00 91.31 80 ALA A C 1
ATOM 606 O O . ALA A 1 80 ? -0.763 -11.498 7.037 1.00 91.31 80 ALA A O 1
ATOM 607 N N . CYS A 1 81 ? 0.605 -13.297 7.201 1.00 92.12 81 CYS A N 1
ATOM 608 C CA . CYS A 1 81 ? 1.409 -12.856 8.339 1.00 92.12 81 CYS A CA 1
ATOM 609 C C . CYS A 1 81 ? 2.864 -12.768 7.900 1.00 92.12 81 CYS A C 1
ATOM 611 O O . CYS A 1 81 ? 3.341 -13.667 7.207 1.00 92.12 81 CYS A O 1
ATOM 613 N N . ILE A 1 82 ? 3.554 -11.711 8.311 1.00 90.69 82 ILE A N 1
ATOM 614 C CA . ILE A 1 82 ? 4.943 -11.465 7.937 1.00 90.69 82 ILE A CA 1
ATOM 615 C C . ILE A 1 82 ? 5.753 -11.160 9.192 1.00 90.69 82 ILE A C 1
ATOM 617 O O . ILE A 1 82 ? 5.310 -10.409 10.054 1.00 90.69 82 ILE A O 1
ATOM 621 N N . GLY A 1 83 ? 6.939 -11.750 9.319 1.00 89.62 83 GLY A N 1
ATOM 622 C CA . GLY A 1 83 ? 7.831 -11.455 10.438 1.00 89.62 83 GLY A CA 1
ATOM 623 C C . GLY A 1 83 ? 8.411 -10.043 10.345 1.00 89.62 83 GLY A C 1
ATOM 624 O O . GLY A 1 83 ? 8.678 -9.549 9.251 1.00 89.62 83 GLY A O 1
ATOM 625 N N . SER A 1 84 ? 8.686 -9.405 11.486 1.00 87.69 84 SER A N 1
ATOM 626 C CA . SER A 1 84 ? 9.283 -8.058 11.510 1.00 87.69 84 SER A CA 1
ATOM 627 C C . SER A 1 84 ? 10.622 -7.935 10.773 1.00 87.69 84 SER A C 1
ATOM 629 O O . SER A 1 84 ? 11.008 -6.832 10.420 1.00 87.69 84 SER A O 1
ATOM 631 N N . SER A 1 85 ? 11.334 -9.037 10.512 1.00 85.94 85 SER A N 1
ATOM 632 C CA . SER A 1 85 ? 12.583 -9.028 9.735 1.00 85.94 85 SER A CA 1
ATOM 633 C C . SER A 1 85 ? 12.406 -8.687 8.254 1.00 85.94 85 SER A C 1
ATOM 635 O O . SER A 1 85 ? 13.391 -8.359 7.607 1.00 85.94 85 SER A O 1
ATOM 637 N N . SER A 1 86 ? 11.192 -8.806 7.714 1.00 86.31 86 SER A N 1
ATOM 638 C CA . SER A 1 86 ? 10.883 -8.477 6.314 1.00 86.31 86 SER A CA 1
ATOM 639 C C . SER A 1 86 ? 10.382 -7.044 6.141 1.00 86.31 86 SER A C 1
ATOM 641 O O . SER A 1 86 ? 10.127 -6.613 5.021 1.00 86.31 86 SER A O 1
ATOM 643 N N . VAL A 1 87 ? 10.189 -6.328 7.250 1.00 87.69 87 VAL A N 1
ATOM 644 C CA . VAL A 1 87 ? 9.658 -4.970 7.271 1.00 87.69 87 VAL A CA 1
ATOM 645 C C . VAL A 1 87 ? 10.797 -4.014 7.592 1.00 87.69 87 VAL A C 1
ATOM 647 O O . VAL A 1 87 ? 11.381 -4.059 8.673 1.00 87.69 87 VAL A O 1
ATOM 650 N N . GLU A 1 88 ? 11.093 -3.124 6.656 1.00 87.06 88 GLU A N 1
ATOM 651 C CA . GLU A 1 88 ? 12.124 -2.106 6.796 1.00 87.06 88 GLU A CA 1
ATOM 652 C C . GLU A 1 88 ? 11.504 -0.712 6.903 1.00 87.06 88 GLU A C 1
ATOM 654 O O . GLU A 1 88 ? 10.524 -0.377 6.236 1.00 87.06 88 GLU A O 1
ATOM 659 N N . HIS A 1 89 ? 12.102 0.133 7.740 1.00 82.44 89 HIS A N 1
ATOM 660 C CA . HIS A 1 89 ? 11.754 1.547 7.821 1.00 82.44 89 HIS A CA 1
ATOM 661 C C . HIS A 1 89 ? 12.500 2.291 6.724 1.00 82.44 89 HIS A C 1
ATOM 663 O O . HIS A 1 89 ? 13.710 2.115 6.571 1.00 82.44 89 HIS A O 1
ATOM 669 N N . ALA A 1 90 ? 11.814 3.162 5.993 1.00 72.69 90 ALA A N 1
ATOM 670 C CA . ALA A 1 90 ? 12.472 3.930 4.950 1.00 72.69 90 ALA A CA 1
ATOM 671 C C . ALA A 1 90 ? 12.096 5.426 5.007 1.00 72.69 90 ALA A C 1
ATOM 673 O O . ALA A 1 90 ? 11.198 5.826 5.746 1.00 72.69 90 ALA A O 1
ATOM 674 N N . LEU A 1 91 ? 12.860 6.267 4.287 1.00 59.50 91 LEU A N 1
ATOM 675 C CA . LEU A 1 91 ? 12.868 7.745 4.411 1.00 59.50 91 LEU A CA 1
ATOM 676 C C . LEU A 1 91 ? 12.313 8.544 3.198 1.00 59.50 91 LEU A C 1
ATOM 678 O O . LEU A 1 91 ? 12.263 9.768 3.236 1.00 59.50 91 LEU A O 1
ATOM 682 N N . ARG A 1 92 ? 11.912 7.895 2.099 1.00 61.19 92 ARG A N 1
ATOM 683 C CA . ARG A 1 92 ? 11.161 8.500 0.976 1.00 61.19 92 ARG A CA 1
ATOM 684 C C . ARG A 1 92 ? 9.771 9.028 1.374 1.00 61.19 92 ARG A C 1
ATOM 686 O O . ARG A 1 92 ? 9.153 8.636 2.347 1.00 61.19 92 ARG A O 1
ATOM 693 N N . SER A 1 93 ? 9.225 9.937 0.583 1.00 59.12 93 SER A N 1
ATOM 694 C CA . SER A 1 93 ? 7.871 10.434 0.816 1.00 59.12 93 SER A CA 1
ATOM 695 C C . SER A 1 93 ? 6.819 9.477 0.248 1.00 59.12 93 SER A C 1
ATOM 697 O O . SER A 1 93 ? 6.899 9.043 -0.902 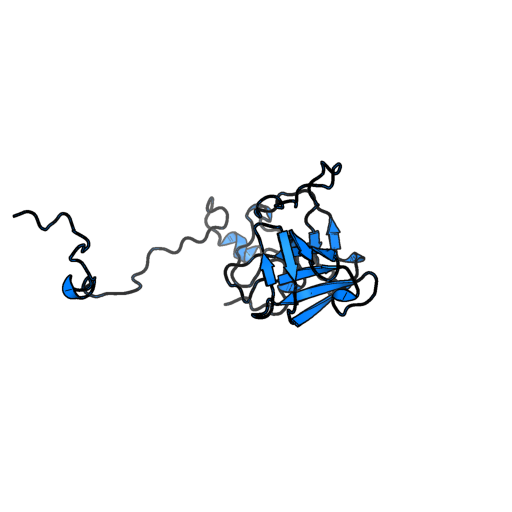1.00 59.12 93 SER A O 1
ATOM 699 N N . CYS A 1 94 ? 5.801 9.180 1.049 1.00 65.31 94 CYS A N 1
ATOM 700 C CA . CYS A 1 94 ? 4.529 8.649 0.572 1.00 65.31 94 CYS A CA 1
ATOM 701 C C . CYS A 1 94 ? 3.620 9.796 0.110 1.00 65.31 94 CYS A C 1
ATOM 703 O O . CYS A 1 94 ? 3.697 10.902 0.639 1.00 65.31 94 CYS A O 1
ATOM 705 N N . SER A 1 95 ? 2.744 9.542 -0.869 1.00 53.28 95 SER A N 1
ATOM 706 C CA . SER A 1 95 ? 1.785 10.556 -1.353 1.00 53.28 95 SER A CA 1
ATOM 707 C C . SER A 1 95 ? 0.540 10.710 -0.469 1.00 53.28 95 SER A C 1
ATOM 709 O O . SER A 1 95 ? -0.253 11.631 -0.675 1.00 53.28 95 SER A O 1
ATOM 711 N N . SER A 1 96 ? 0.363 9.824 0.520 1.00 53.44 96 SER A N 1
ATOM 712 C CA . SER A 1 96 ? -0.701 9.950 1.512 1.00 53.44 96 SER A CA 1
ATOM 713 C C . SER A 1 96 ? -0.511 11.263 2.268 1.00 53.44 96 SER A C 1
ATOM 715 O O . SER A 1 96 ? 0.575 11.525 2.785 1.00 53.44 96 SER A O 1
ATOM 717 N N . LYS A 1 97 ? -1.560 12.094 2.313 1.00 50.34 97 LYS A N 1
ATOM 718 C CA . LYS A 1 97 ? -1.579 13.308 3.141 1.00 50.34 97 LYS A CA 1
ATOM 719 C C . LYS A 1 97 ? -1.082 12.977 4.549 1.00 50.34 97 LYS A C 1
ATOM 721 O O . LYS A 1 97 ? -1.451 11.930 5.080 1.00 50.34 97 LYS A O 1
ATOM 726 N N . GLU A 1 98 ? -0.277 13.879 5.111 1.00 50.44 98 GLU A N 1
ATOM 727 C CA . GLU A 1 98 ? 0.158 13.822 6.508 1.00 50.44 98 GLU A CA 1
ATOM 728 C C . GLU A 1 98 ? -1.016 13.451 7.413 1.00 50.44 98 GLU A C 1
ATOM 730 O O . GLU A 1 98 ? -2.138 13.939 7.234 1.00 50.44 98 GLU A O 1
ATOM 735 N N . LEU A 1 99 ? -0.734 12.537 8.342 1.00 54.19 99 LEU A N 1
ATOM 736 C CA . LEU A 1 99 ? -1.673 12.012 9.322 1.00 54.19 99 LEU A CA 1
ATOM 737 C C . LEU A 1 99 ? -2.465 13.169 9.940 1.00 54.19 99 LEU A C 1
ATOM 739 O O . LEU A 1 99 ? -1.879 14.115 10.467 1.00 54.19 99 LEU A O 1
ATOM 743 N N . ALA A 1 100 ? -3.794 13.093 9.888 1.00 46.66 100 ALA A N 1
ATOM 744 C CA . ALA A 1 100 ? -4.635 13.971 10.685 1.00 46.66 100 ALA A CA 1
ATOM 745 C C . ALA A 1 100 ? -4.508 13.514 12.143 1.00 46.66 100 ALA A C 1
ATOM 747 O O . ALA A 1 100 ? -5.231 12.628 12.596 1.00 46.66 100 ALA A O 1
ATOM 748 N N . TRP A 1 101 ? -3.501 14.033 12.844 1.00 51.59 101 TRP A N 1
ATOM 749 C CA . TRP A 1 101 ? -3.318 13.779 14.263 1.00 51.59 101 TRP A CA 1
ATOM 750 C C . TRP A 1 101 ? -4.538 14.308 15.012 1.00 51.59 101 TRP A C 1
ATOM 752 O O . TRP A 1 101 ? -4.916 15.471 14.871 1.00 51.59 101 TRP A O 1
ATOM 762 N N . ILE A 1 102 ? -5.153 13.433 15.806 1.00 44.75 102 ILE A N 1
ATOM 763 C CA . ILE A 1 102 ? -6.002 13.851 16.916 1.00 44.75 102 ILE A CA 1
ATOM 764 C C . ILE A 1 102 ? -5.120 14.748 17.786 1.00 44.75 102 ILE A C 1
ATOM 766 O O . ILE A 1 102 ? -4.071 14.306 18.258 1.00 44.75 102 ILE A O 1
ATOM 770 N N . GLU A 1 103 ? -5.516 16.015 17.905 1.00 46.41 103 GLU A N 1
ATOM 771 C CA . GLU A 1 103 ? -4.916 16.994 18.810 1.00 46.41 103 GLU A CA 1
ATOM 772 C C . GLU A 1 103 ? -4.760 16.351 20.204 1.00 46.41 103 GLU A C 1
ATOM 774 O O . GLU A 1 103 ? -5.674 15.670 20.668 1.00 46.41 103 GLU A O 1
ATOM 779 N N . ASP A 1 104 ? -3.596 16.549 20.835 1.00 46.16 104 ASP A N 1
ATOM 780 C CA . ASP A 1 104 ? -3.258 16.208 22.234 1.00 46.16 104 ASP A CA 1
ATOM 781 C C . ASP A 1 104 ? -2.341 14.997 22.514 1.00 46.16 104 ASP A C 1
ATOM 783 O O . ASP A 1 104 ? -2.456 14.381 23.575 1.00 46.16 104 ASP A O 1
ATOM 787 N N . GLN A 1 105 ? -1.338 14.709 21.675 1.00 44.47 105 GLN A N 1
ATOM 788 C CA . GLN A 1 105 ? -0.053 14.207 22.204 1.00 44.47 105 GLN A CA 1
ATOM 789 C C . GLN A 1 105 ? 1.126 14.942 21.558 1.00 44.47 105 GLN A C 1
ATOM 791 O O . GLN A 1 105 ? 1.470 14.720 20.402 1.00 44.47 105 GLN A O 1
ATOM 796 N N . GLU A 1 106 ? 1.678 15.869 22.339 1.00 45.41 106 GLU A N 1
ATOM 797 C CA . GLU A 1 106 ? 2.911 16.610 22.091 1.00 45.41 106 GLU A CA 1
ATOM 798 C C . GLU A 1 106 ? 4.116 15.657 21.944 1.00 45.41 106 GLU A C 1
ATOM 800 O O . GLU A 1 106 ? 4.181 14.634 22.624 1.00 45.41 106 GLU A O 1
ATOM 805 N N . GLU A 1 107 ? 5.074 16.072 21.106 1.00 41.25 107 GLU A N 1
ATOM 806 C CA . GLU A 1 107 ? 6.441 15.538 20.957 1.00 41.25 107 GLU A CA 1
ATOM 807 C C . GLU A 1 107 ? 6.601 14.196 20.223 1.00 41.25 107 GLU A C 1
ATOM 809 O O . GLU A 1 107 ? 6.937 13.193 20.829 1.00 41.25 107 GLU A O 1
ATOM 814 N N . ASP A 1 108 ? 6.463 14.219 18.893 1.00 41.19 108 ASP A N 1
ATOM 815 C CA . ASP A 1 108 ? 7.339 13.481 17.966 1.00 41.19 108 ASP A CA 1
ATOM 816 C C . ASP A 1 108 ? 7.299 14.213 16.604 1.00 41.19 108 ASP A C 1
ATOM 818 O O . ASP A 1 108 ? 6.471 13.940 15.738 1.00 41.19 108 ASP A O 1
ATOM 822 N N . GLU A 1 109 ? 8.166 15.221 16.422 1.00 44.66 109 GLU A N 1
ATOM 823 C CA . GLU A 1 109 ? 8.313 15.996 15.168 1.00 44.66 109 GLU A CA 1
ATOM 824 C C . GLU A 1 109 ? 8.913 15.183 13.996 1.00 44.66 109 GLU A C 1
ATOM 826 O O . GLU A 1 109 ? 9.115 15.712 12.902 1.00 44.66 109 GLU A O 1
ATOM 831 N N . GLU A 1 110 ? 9.173 13.889 14.177 1.00 52.28 110 GLU A N 1
ATOM 832 C CA . GLU A 1 110 ? 9.525 12.974 13.094 1.00 52.28 110 GLU A CA 1
ATOM 833 C C . GLU A 1 110 ? 8.265 12.228 12.656 1.00 52.28 110 GLU A C 1
ATOM 835 O O . GLU A 1 110 ? 7.834 11.261 13.281 1.00 52.28 110 GLU A O 1
ATOM 840 N N . GLY A 1 111 ? 7.643 12.705 11.572 1.00 60.09 111 GLY A N 1
ATOM 841 C CA . GLY A 1 111 ? 6.506 12.025 10.955 1.00 60.09 111 GLY A CA 1
ATOM 842 C C . GLY A 1 111 ? 6.776 10.526 10.794 1.00 60.09 111 GLY A C 1
ATOM 843 O O . GLY A 1 111 ? 7.880 10.125 10.423 1.00 60.09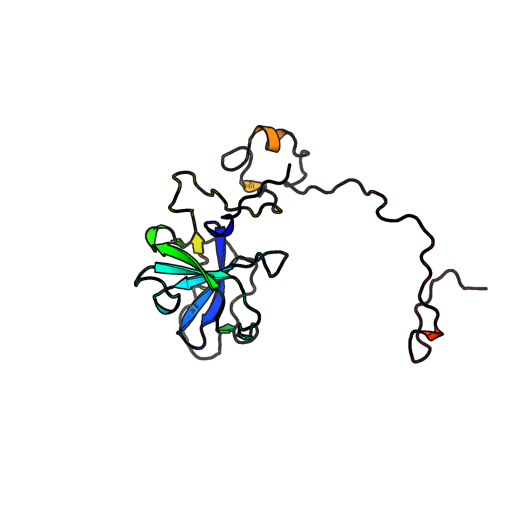 111 GLY A O 1
ATOM 844 N N . GLN A 1 112 ? 5.771 9.697 11.096 1.00 70.75 112 GLN A N 1
ATOM 845 C CA . GLN A 1 112 ? 5.939 8.245 11.141 1.00 70.75 112 GLN A CA 1
ATOM 846 C C . GLN A 1 112 ? 6.588 7.725 9.844 1.00 70.75 112 GLN A C 1
ATOM 848 O O . GLN A 1 112 ? 6.081 8.024 8.755 1.00 70.75 112 GLN A O 1
ATOM 853 N N . PRO A 1 113 ? 7.666 6.920 9.925 1.00 75.19 113 PRO A N 1
ATOM 854 C CA . PRO A 1 113 ? 8.290 6.367 8.735 1.00 75.19 113 PRO A CA 1
ATOM 855 C C . PRO A 1 113 ? 7.304 5.435 8.039 1.00 75.19 113 PRO A C 1
ATOM 857 O O . PRO A 1 113 ? 6.586 4.666 8.685 1.00 75.19 113 PRO A O 1
ATOM 860 N N . TYR A 1 114 ? 7.280 5.492 6.715 1.00 81.69 114 TYR A N 1
ATOM 861 C CA . TYR A 1 114 ? 6.608 4.471 5.926 1.00 81.69 114 TYR A CA 1
ATOM 862 C C . TYR A 1 114 ? 7.436 3.185 5.952 1.00 81.69 114 TYR A C 1
ATOM 864 O O . TYR A 1 114 ? 8.638 3.182 6.242 1.00 81.69 114 TYR A O 1
ATOM 872 N N . LEU A 1 115 ? 6.759 2.089 5.641 1.00 87.38 115 LEU A N 1
ATOM 873 C CA . LEU A 1 115 ? 7.331 0.759 5.700 1.00 87.38 115 LEU A CA 1
ATOM 874 C C . LEU A 1 115 ? 7.541 0.227 4.291 1.00 87.38 115 LEU A C 1
ATOM 876 O O . LEU A 1 115 ? 6.688 0.379 3.413 1.00 87.38 115 LEU A O 1
ATOM 880 N N . VAL A 1 116 ? 8.692 -0.392 4.083 1.00 87.69 116 VAL A N 1
ATOM 881 C CA . VAL A 1 116 ? 8.995 -1.169 2.891 1.00 87.69 116 VAL A CA 1
ATOM 882 C C . VAL A 1 116 ? 8.948 -2.627 3.290 1.00 87.69 116 VAL A C 1
ATOM 884 O O . VAL A 1 116 ? 9.556 -3.037 4.275 1.00 87.69 116 VAL A O 1
ATOM 887 N N . LEU A 1 117 ? 8.183 -3.390 2.530 1.00 88.50 117 LEU A N 1
ATOM 888 C CA . LEU A 1 117 ? 8.051 -4.819 2.689 1.00 88.50 117 LEU A CA 1
ATOM 889 C C . LEU A 1 117 ? 8.676 -5.498 1.473 1.00 88.50 117 LEU A C 1
ATOM 891 O O . LEU A 1 117 ? 8.338 -5.144 0.343 1.00 88.50 117 LEU A O 1
ATOM 895 N N . ASP A 1 118 ? 9.544 -6.471 1.713 1.00 84.19 118 ASP A N 1
ATOM 896 C CA . ASP A 1 118 ? 10.075 -7.377 0.690 1.00 84.19 118 ASP A CA 1
ATOM 897 C C . ASP A 1 118 ? 9.568 -8.797 0.962 1.00 84.19 118 ASP A C 1
ATOM 899 O O . ASP A 1 118 ? 9.356 -9.148 2.132 1.00 84.19 118 ASP A O 1
ATOM 903 N N . ASP A 1 119 ? 9.336 -9.608 -0.075 1.00 82.00 119 ASP A N 1
ATOM 904 C CA . ASP A 1 119 ? 8.785 -10.949 0.136 1.00 82.00 119 ASP A CA 1
ATOM 905 C C . ASP A 1 119 ? 9.811 -11.829 0.878 1.00 82.00 119 ASP A C 1
ATOM 907 O O . ASP A 1 119 ? 10.886 -12.119 0.347 1.00 82.00 119 ASP A O 1
ATOM 911 N N . PRO A 1 120 ? 9.506 -12.345 2.087 1.00 78.19 120 PRO A N 1
ATOM 912 C CA . PRO A 1 120 ? 10.396 -13.287 2.772 1.00 78.19 120 PRO A CA 1
ATOM 913 C C . PRO A 1 120 ? 10.645 -14.584 1.989 1.00 78.19 120 PRO A C 1
ATOM 915 O O . PRO A 1 120 ? 11.562 -15.338 2.326 1.00 78.19 120 PRO A O 1
ATOM 918 N N . GLY A 1 121 ? 9.789 -14.901 1.015 1.00 80.19 121 GLY A N 1
ATOM 919 C CA . GLY A 1 121 ? 9.862 -16.107 0.206 1.00 80.19 121 GLY A CA 1
ATOM 920 C C . GLY A 1 121 ? 10.981 -16.106 -0.830 1.00 80.19 121 GLY A C 1
ATOM 921 O O . GLY A 1 121 ? 11.337 -17.188 -1.314 1.00 80.19 121 GLY A O 1
ATOM 922 N N . THR A 1 122 ? 11.559 -14.947 -1.164 1.00 77.50 122 THR A N 1
ATOM 923 C CA . THR A 1 122 ? 12.567 -14.859 -2.220 1.00 77.50 122 THR A CA 1
ATOM 924 C C . THR A 1 122 ? 13.807 -14.055 -1.805 1.00 77.50 122 THR A C 1
ATOM 926 O O . THR A 1 122 ? 13.785 -13.279 -0.856 1.00 77.50 122 THR A O 1
ATOM 929 N N . PRO A 1 123 ? 14.954 -14.285 -2.474 1.00 78.75 123 PRO A N 1
ATOM 930 C CA . PRO A 1 123 ? 16.167 -13.500 -2.261 1.00 78.75 123 PRO A CA 1
ATOM 931 C C . PRO A 1 123 ? 16.255 -12.272 -3.184 1.00 78.75 123 PRO A C 1
ATOM 933 O O . PRO A 1 123 ? 17.297 -11.615 -3.217 1.00 78.75 123 PRO A O 1
ATOM 936 N N . GLN A 1 124 ? 15.250 -12.045 -4.032 1.00 76.00 124 GLN A N 1
ATOM 937 C CA . GLN A 1 124 ? 15.286 -11.022 -5.070 1.00 76.00 124 GLN A CA 1
ATOM 938 C C . GLN A 1 124 ? 14.671 -9.743 -4.511 1.00 76.00 124 GLN A C 1
ATOM 940 O O . GLN A 1 124 ? 13.513 -9.781 -4.122 1.00 76.00 124 GLN A O 1
ATOM 945 N N . PRO A 1 125 ? 15.405 -8.618 -4.496 1.00 74.56 125 PRO A N 1
ATOM 946 C CA . PRO A 1 125 ? 14.868 -7.391 -3.940 1.00 74.56 125 PRO A CA 1
ATOM 947 C C . PRO A 1 125 ? 13.728 -6.866 -4.809 1.00 74.56 125 PRO A C 1
ATOM 949 O O . PRO A 1 125 ? 13.817 -6.879 -6.043 1.00 74.56 125 PRO A O 1
ATOM 952 N N . ALA A 1 126 ? 12.711 -6.319 -4.155 1.00 74.12 126 ALA A N 1
ATOM 953 C CA . ALA A 1 126 ? 11.555 -5.711 -4.791 1.00 74.12 126 ALA A CA 1
ATOM 954 C C . ALA A 1 126 ? 10.761 -6.654 -5.705 1.00 74.12 126 ALA A C 1
ATOM 956 O O . ALA A 1 126 ? 10.090 -6.216 -6.651 1.00 74.12 126 ALA A O 1
ATOM 957 N N . ASP A 1 127 ? 10.819 -7.955 -5.435 1.00 73.38 127 ASP A N 1
ATOM 958 C CA . ASP A 1 127 ? 9.946 -8.908 -6.088 1.00 73.38 127 ASP A CA 1
ATOM 959 C C . ASP A 1 127 ? 8.490 -8.610 -5.713 1.00 73.38 127 ASP A C 1
ATOM 961 O O . ASP A 1 127 ? 8.175 -8.171 -4.616 1.00 73.38 127 ASP A O 1
ATOM 965 N N . TYR A 1 128 ? 7.576 -8.725 -6.677 1.00 74.00 128 TYR A N 1
ATOM 966 C CA . TYR A 1 128 ? 6.139 -8.495 -6.452 1.00 74.00 128 TYR A CA 1
ATOM 967 C C . TYR A 1 128 ? 5.737 -7.071 -6.000 1.00 74.00 128 TYR A C 1
ATOM 969 O O . TYR A 1 128 ? 4.557 -6.806 -5.769 1.00 74.00 128 TYR A O 1
ATOM 977 N N . TRP A 1 129 ? 6.666 -6.107 -5.986 1.00 79.38 129 TRP A N 1
ATOM 978 C CA . TRP A 1 129 ? 6.402 -4.705 -5.619 1.00 79.38 129 TRP A CA 1
ATOM 979 C C . TRP A 1 129 ? 5.427 -3.967 -6.533 1.00 79.38 129 TRP A C 1
ATOM 981 O O . TRP A 1 129 ? 4.857 -2.948 -6.133 1.00 79.38 129 TRP A O 1
ATOM 991 N N . LEU A 1 130 ? 5.233 -4.447 -7.758 1.00 78.50 130 LEU A N 1
ATOM 992 C CA . LEU A 1 130 ? 4.304 -3.856 -8.714 1.00 78.50 130 LEU A CA 1
ATOM 993 C C . LEU A 1 130 ? 3.052 -4.713 -8.814 1.00 78.50 130 LEU A C 1
ATOM 995 O O . LEU A 1 130 ? 3.128 -5.927 -9.020 1.00 78.50 130 LEU A O 1
ATOM 999 N N . HIS A 1 131 ? 1.890 -4.066 -8.741 1.00 78.44 131 HIS A N 1
ATOM 1000 C CA . HIS A 1 131 ? 0.667 -4.723 -9.164 1.00 78.44 131 HIS A CA 1
ATOM 1001 C C . HIS A 1 131 ? 0.775 -5.064 -10.663 1.00 78.44 131 HIS A C 1
ATOM 1003 O O . HIS A 1 131 ? 1.355 -4.291 -11.426 1.00 78.44 131 HIS A O 1
ATOM 1009 N N . PRO A 1 132 ? 0.134 -6.144 -11.143 1.00 73.62 132 PRO A N 1
ATOM 1010 C CA . PRO A 1 132 ? -0.094 -6.440 -12.565 1.00 73.62 132 PRO A CA 1
ATOM 1011 C C . PRO A 1 132 ? -0.450 -5.285 -13.516 1.00 73.62 132 PRO A C 1
ATOM 1013 O O . PRO A 1 132 ? -0.337 -5.434 -14.734 1.00 73.62 132 PRO A O 1
ATOM 1016 N N . CYS A 1 133 ? -0.964 -4.181 -12.978 1.00 74.88 133 CYS A N 1
ATOM 1017 C CA . CYS A 1 133 ? -1.426 -3.012 -13.725 1.00 74.88 133 CYS A CA 1
ATOM 1018 C C . CYS A 1 133 ? -0.501 -1.798 -13.567 1.00 74.88 133 CYS A C 1
ATOM 1020 O O . CYS A 1 133 ? -0.741 -0.784 -14.220 1.00 74.88 133 CYS A O 1
ATOM 1022 N N . ASP A 1 134 ? 0.517 -1.888 -12.715 1.00 76.44 134 ASP A N 1
ATOM 1023 C CA . ASP A 1 134 ? 1.427 -0.788 -12.433 1.00 76.44 134 ASP A CA 1
ATOM 1024 C C . ASP A 1 134 ? 2.617 -0.843 -13.393 1.00 76.44 134 ASP A C 1
ATOM 1026 O O . ASP A 1 134 ? 3.082 -1.911 -13.799 1.00 76.44 134 ASP A O 1
ATOM 1030 N N . CYS A 1 135 ? 3.113 0.331 -13.773 1.00 76.75 135 CYS A N 1
ATOM 1031 C CA . CYS A 1 135 ? 4.349 0.446 -14.540 1.00 76.75 135 CYS A CA 1
ATOM 1032 C C . CYS A 1 135 ? 5.542 0.527 -13.584 1.00 76.75 135 CYS A C 1
ATOM 1034 O O . CYS A 1 135 ? 5.442 1.129 -12.513 1.00 76.75 135 CYS A O 1
ATOM 1036 N N . ALA A 1 136 ? 6.684 -0.030 -13.990 1.00 78.38 136 ALA A N 1
ATOM 1037 C CA . ALA A 1 136 ? 7.921 0.137 -13.239 1.00 78.38 136 ALA A CA 1
ATOM 1038 C C . ALA A 1 136 ? 8.326 1.624 -13.192 1.00 78.38 136 ALA A C 1
ATOM 1040 O O . ALA A 1 136 ? 8.306 2.286 -14.236 1.00 78.38 136 ALA A O 1
ATOM 1041 N N . PRO A 1 137 ? 8.712 2.166 -12.022 1.00 77.62 137 PRO A N 1
ATOM 1042 C CA . PRO A 1 137 ? 9.216 3.529 -11.920 1.00 77.62 137 PRO A CA 1
ATOM 1043 C C . PRO A 1 137 ? 10.445 3.751 -12.807 1.00 77.62 137 PRO A C 1
ATOM 1045 O O . PRO A 1 137 ? 11.314 2.889 -12.896 1.00 77.62 137 PRO A O 1
ATOM 1048 N N . ASP A 1 138 ? 10.564 4.942 -13.395 1.00 76.94 138 ASP A N 1
ATOM 1049 C CA . ASP A 1 138 ? 11.715 5.335 -14.231 1.00 76.94 138 ASP A CA 1
ATOM 1050 C C . ASP A 1 138 ? 13.060 5.174 -13.498 1.00 76.94 138 ASP A C 1
ATOM 1052 O O . ASP A 1 138 ? 14.052 4.728 -14.066 1.00 76.94 138 ASP A O 1
ATOM 1056 N N . ALA A 1 139 ? 13.064 5.432 -12.187 1.00 79.31 139 ALA A N 1
ATOM 1057 C CA . ALA A 1 139 ? 14.243 5.317 -11.333 1.00 79.31 139 ALA A CA 1
ATOM 1058 C C . ALA A 1 139 ? 14.832 3.896 -11.234 1.00 79.31 139 ALA A C 1
ATOM 1060 O O . ALA A 1 139 ? 15.959 3.759 -10.767 1.00 79.31 139 ALA A O 1
ATOM 1061 N N . TRP A 1 140 ? 14.085 2.853 -11.611 1.00 80.88 140 TRP A N 1
ATOM 1062 C CA . TRP A 1 140 ? 14.585 1.473 -11.604 1.00 80.88 140 TRP A CA 1
ATOM 1063 C C . TRP A 1 140 ? 15.449 1.153 -12.825 1.00 80.88 140 TRP A C 1
ATOM 1065 O O . TRP A 1 140 ? 16.303 0.273 -12.761 1.00 80.88 140 TRP A O 1
ATOM 1075 N N . GLY A 1 141 ? 15.277 1.891 -13.925 1.00 82.50 141 GLY A N 1
ATOM 1076 C CA . GLY A 1 141 ? 16.042 1.664 -15.145 1.00 82.50 141 GLY A CA 1
ATOM 1077 C C . GLY A 1 141 ? 15.914 0.223 -15.676 1.00 82.50 141 GLY A C 1
ATOM 1078 O O . GLY A 1 141 ? 14.859 -0.396 -15.530 1.00 82.50 141 GLY A O 1
ATOM 1079 N N . PRO A 1 142 ? 16.974 -0.318 -16.308 1.00 81.69 142 PRO A N 1
ATOM 1080 C CA . PRO A 1 142 ? 16.999 -1.680 -16.845 1.00 81.69 142 PRO A CA 1
ATOM 1081 C C . PRO A 1 142 ? 17.438 -2.737 -15.816 1.00 81.69 142 PRO A C 1
ATOM 1083 O O . PRO A 1 142 ? 17.690 -3.882 -16.189 1.00 81.69 142 PRO A O 1
ATOM 1086 N N . GLU A 1 143 ? 17.637 -2.354 -14.554 1.00 81.38 143 GLU A N 1
ATOM 1087 C CA . GLU A 1 143 ? 18.072 -3.278 -13.510 1.00 81.38 143 GLU A CA 1
ATOM 1088 C C . GLU A 1 143 ? 16.883 -4.080 -12.968 1.00 81.38 143 GLU A C 1
ATOM 1090 O O . GLU A 1 143 ? 15.723 -3.676 -13.084 1.00 81.38 143 GLU A O 1
ATOM 1095 N N . LEU A 1 144 ? 17.172 -5.234 -12.357 1.00 70.44 144 LEU A N 1
ATOM 1096 C CA . LEU A 1 144 ? 16.150 -6.005 -11.649 1.00 70.44 144 LEU A CA 1
ATOM 1097 C C . LEU A 1 144 ? 15.413 -5.095 -10.646 1.00 70.44 144 LEU A C 1
ATOM 1099 O O . LEU A 1 144 ? 16.066 -4.293 -9.977 1.00 70.44 144 LEU A O 1
ATOM 1103 N N . PRO A 1 145 ? 14.079 -5.206 -10.523 1.00 77.12 145 PRO A N 1
ATOM 1104 C CA . PRO A 1 145 ? 13.210 -6.271 -11.046 1.00 77.12 145 PRO A CA 1
ATOM 1105 C C . PRO A 1 145 ? 12.669 -6.027 -12.472 1.00 77.12 145 PRO A C 1
ATOM 1107 O O . PRO A 1 145 ? 11.801 -6.769 -12.935 1.00 77.12 145 PRO A O 1
ATOM 1110 N N . VAL A 1 146 ? 13.145 -5.000 -13.183 1.00 79.50 146 VAL A N 1
ATOM 1111 C CA . VAL A 1 146 ? 12.699 -4.695 -14.549 1.00 79.50 146 VAL A CA 1
ATOM 1112 C C . VAL A 1 146 ? 13.351 -5.657 -15.542 1.00 79.50 146 VAL A C 1
ATOM 1114 O O . VAL A 1 146 ? 14.555 -5.896 -15.499 1.00 79.50 146 VAL A O 1
ATOM 1117 N N . ASP A 1 147 ? 12.559 -6.212 -16.462 1.00 79.62 147 ASP A N 1
ATOM 1118 C CA . ASP A 1 147 ? 13.097 -6.989 -17.581 1.00 79.62 147 ASP A CA 1
ATOM 1119 C C . ASP A 1 147 ? 13.811 -6.040 -18.570 1.00 79.62 147 ASP A C 1
ATOM 1121 O O . ASP A 1 147 ? 13.154 -5.148 -19.128 1.00 79.62 147 ASP A O 1
ATOM 112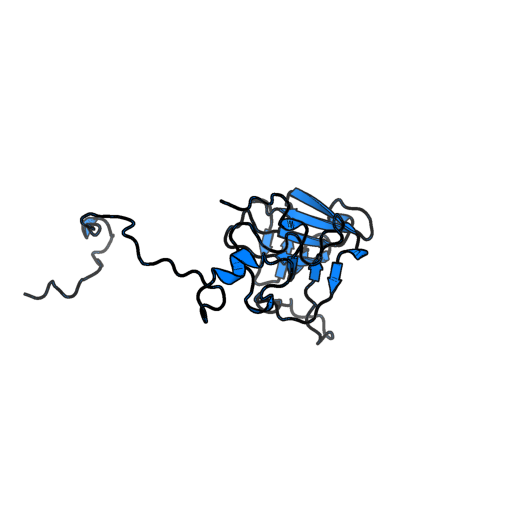5 N N . PRO A 1 148 ? 15.121 -6.220 -18.836 1.00 82.62 148 PRO A N 1
ATOM 1126 C CA . PRO A 1 148 ? 15.871 -5.339 -19.728 1.00 82.62 148 PRO A CA 1
ATOM 1127 C C . PRO A 1 148 ? 15.297 -5.279 -21.148 1.00 82.62 148 PRO A C 1
ATOM 1129 O O . PRO A 1 148 ? 15.304 -4.215 -21.764 1.00 82.62 148 PRO A O 1
ATOM 1132 N N . GLN A 1 149 ? 14.754 -6.390 -21.664 1.00 80.31 149 GLN A N 1
ATOM 1133 C CA . GLN A 1 149 ? 14.150 -6.427 -22.998 1.00 80.31 149 GLN A CA 1
ATOM 1134 C C . GLN A 1 149 ? 12.872 -5.590 -23.045 1.00 80.31 149 GLN A C 1
ATOM 1136 O O . GLN A 1 149 ? 12.614 -4.903 -24.029 1.00 80.31 149 GLN A O 1
ATOM 1141 N N . MET A 1 150 ? 12.076 -5.608 -21.973 1.00 77.06 150 MET A N 1
ATOM 1142 C CA . MET A 1 150 ? 10.882 -4.764 -21.882 1.00 77.06 150 MET A CA 1
ATOM 1143 C C . MET A 1 150 ? 11.242 -3.288 -21.724 1.00 77.06 150 MET A C 1
ATOM 1145 O O . MET A 1 150 ? 10.570 -2.439 -22.309 1.00 77.06 150 MET A O 1
ATOM 1149 N N . TYR A 1 151 ? 12.314 -2.981 -20.990 1.00 80.88 151 TYR A N 1
ATOM 1150 C CA . TYR A 1 151 ? 12.806 -1.613 -20.834 1.00 80.88 151 TYR A CA 1
ATOM 1151 C C . TYR A 1 151 ? 13.278 -1.010 -22.168 1.00 80.88 151 TYR A C 1
ATOM 1153 O O . TYR A 1 151 ? 12.959 0.137 -22.469 1.00 80.88 151 TYR A O 1
ATOM 1161 N N . GLU A 1 152 ? 13.954 -1.790 -23.021 1.00 83.25 152 GLU A N 1
ATOM 1162 C CA . GLU A 1 152 ? 14.369 -1.357 -24.369 1.00 83.25 152 GLU A CA 1
ATOM 1163 C C . GLU A 1 152 ? 13.192 -0.973 -25.282 1.00 83.25 152 GLU A C 1
ATOM 1165 O O . GLU A 1 152 ? 13.357 -0.196 -26.227 1.00 83.25 152 GLU A O 1
ATOM 1170 N N . HIS A 1 153 ? 11.992 -1.489 -25.007 1.00 78.81 153 HIS A N 1
ATOM 1171 C CA . HIS A 1 153 ? 10.781 -1.146 -25.748 1.00 78.81 153 HIS A CA 1
ATOM 1172 C C . HIS A 1 153 ? 10.100 0.141 -25.263 1.00 78.81 153 HIS A C 1
ATOM 1174 O O . HIS A 1 153 ? 9.156 0.606 -25.912 1.00 78.81 153 HIS A O 1
ATOM 1180 N N . LEU A 1 154 ? 10.553 0.733 -24.154 1.00 77.31 154 LEU A N 1
ATOM 1181 C CA . LEU A 1 154 ? 9.986 1.973 -23.638 1.00 77.31 154 LEU A CA 1
ATOM 1182 C C . LEU A 1 154 ? 10.425 3.160 -24.510 1.00 77.31 154 LEU A C 1
ATOM 1184 O O . LEU A 1 154 ? 11.609 3.303 -24.826 1.00 77.31 154 LEU A O 1
ATOM 1188 N N . PRO A 1 155 ? 9.499 4.045 -24.922 1.00 78.19 155 PRO A N 1
ATOM 1189 C CA . PRO A 1 155 ? 9.866 5.222 -25.695 1.00 78.19 155 PRO A CA 1
ATOM 1190 C C . PRO A 1 155 ? 10.820 6.112 -24.891 1.00 78.19 155 PRO A C 1
ATOM 1192 O O . PRO A 1 155 ? 10.555 6.420 -23.725 1.00 78.19 155 PRO A O 1
ATOM 1195 N N . ALA A 1 156 ? 11.900 6.576 -25.520 1.00 77.69 156 ALA A N 1
ATOM 1196 C CA . ALA A 1 156 ? 12.823 7.513 -24.885 1.00 77.69 156 ALA A CA 1
ATOM 1197 C C . ALA A 1 156 ? 12.074 8.767 -24.385 1.00 77.69 156 ALA A C 1
ATOM 1199 O O . ALA A 1 156 ? 11.219 9.303 -25.092 1.00 77.69 156 ALA A O 1
ATOM 1200 N N . ASN A 1 157 ? 12.415 9.241 -23.181 1.00 73.81 157 ASN A N 1
ATOM 1201 C CA . ASN A 1 157 ? 11.783 10.382 -22.494 1.00 73.81 157 ASN A CA 1
ATOM 1202 C C . ASN A 1 157 ? 10.293 10.206 -22.140 1.00 73.81 157 ASN A C 1
ATOM 1204 O O . ASN A 1 157 ? 9.612 11.196 -21.881 1.00 73.81 157 ASN A O 1
ATOM 1208 N N . SER A 1 158 ? 9.769 8.977 -22.124 1.00 75.44 158 SER A N 1
ATOM 1209 C CA . SER A 1 158 ? 8.393 8.724 -21.671 1.00 75.44 158 SER A CA 1
ATOM 1210 C C . SER A 1 158 ? 8.242 8.679 -20.148 1.00 75.44 158 SER A C 1
ATOM 1212 O O . SER A 1 158 ? 7.112 8.643 -19.668 1.00 75.44 158 SER A O 1
ATOM 1214 N N . SER A 1 159 ? 9.343 8.660 -19.383 1.00 75.94 159 SER A N 1
ATOM 1215 C CA . SER A 1 159 ? 9.335 8.438 -17.924 1.00 75.94 159 SER A CA 1
ATOM 1216 C C . SER A 1 159 ? 8.474 7.230 -17.529 1.00 75.94 159 SER A C 1
ATOM 1218 O O . SER A 1 159 ? 7.688 7.291 -16.584 1.00 75.94 159 SER A O 1
ATOM 1220 N N . ASN A 1 160 ? 8.571 6.156 -18.320 1.00 71.31 160 ASN A N 1
ATOM 1221 C CA . ASN A 1 160 ? 7.782 4.928 -18.209 1.00 71.31 160 ASN A CA 1
ATOM 1222 C C . ASN A 1 160 ? 6.253 5.135 -18.239 1.00 71.31 160 ASN A C 1
ATOM 1224 O O . ASN A 1 160 ? 5.497 4.277 -17.785 1.00 71.31 160 ASN A O 1
ATOM 1228 N N . GLN A 1 161 ? 5.771 6.246 -18.806 1.00 68.75 161 GLN A N 1
ATOM 1229 C CA . GLN A 1 161 ? 4.348 6.476 -19.043 1.00 68.75 161 GLN A CA 1
ATOM 1230 C C . GLN A 1 161 ? 3.944 5.937 -20.414 1.00 68.75 161 GLN A C 1
ATOM 1232 O O . GLN A 1 161 ? 4.314 6.470 -21.463 1.00 68.75 161 GLN A O 1
ATOM 1237 N N . PHE A 1 162 ? 3.120 4.889 -20.413 1.00 66.44 162 PHE A N 1
ATOM 1238 C CA . PHE A 1 162 ? 2.464 4.423 -21.626 1.00 66.44 162 PHE A CA 1
ATOM 1239 C C . PHE A 1 162 ? 1.219 5.271 -21.900 1.00 66.44 162 PHE A C 1
ATOM 1241 O O . PHE A 1 162 ? 0.162 5.067 -21.303 1.00 66.44 162 PHE A O 1
ATOM 1248 N N . ILE A 1 163 ? 1.339 6.222 -22.826 1.00 63.53 163 ILE A N 1
ATOM 1249 C CA . ILE A 1 163 ? 0.190 6.942 -23.380 1.00 63.53 163 ILE A CA 1
ATOM 1250 C C . ILE A 1 163 ? -0.179 6.240 -24.693 1.00 63.53 163 ILE A C 1
ATOM 1252 O O . ILE A 1 163 ? 0.488 6.475 -25.705 1.00 63.53 163 ILE A O 1
ATOM 1256 N N . PRO A 1 164 ? -1.191 5.347 -24.711 1.00 61.22 164 PRO A N 1
ATOM 1257 C CA . PRO A 1 164 ? -1.617 4.722 -25.953 1.00 61.22 164 PRO A CA 1
ATOM 1258 C C . PRO A 1 164 ? -2.050 5.801 -26.941 1.00 61.22 164 PRO A C 1
ATOM 1260 O O . PRO A 1 164 ? -2.647 6.812 -26.560 1.00 61.22 164 PRO A O 1
ATOM 1263 N N . THR A 1 165 ? -1.789 5.577 -28.228 1.00 67.00 165 THR A N 1
ATOM 1264 C CA . THR A 1 165 ? -2.364 6.432 -29.262 1.00 67.00 165 THR A CA 1
ATOM 1265 C C . THR A 1 165 ? -3.888 6.442 -29.112 1.00 67.00 165 THR A C 1
ATOM 1267 O O . THR A 1 165 ? -4.481 5.381 -28.880 1.00 67.00 165 THR A O 1
ATOM 1270 N N . PRO A 1 166 ? -4.542 7.616 -29.207 1.00 76.88 166 PRO A N 1
ATOM 1271 C CA . PRO A 1 166 ? -5.990 7.689 -29.106 1.00 76.88 166 PRO A CA 1
ATOM 1272 C C . PRO A 1 166 ? -6.638 6.712 -30.088 1.00 76.88 166 PRO A C 1
ATOM 1274 O O . PRO A 1 166 ? -6.396 6.782 -31.294 1.00 76.88 166 PRO A O 1
ATOM 1277 N N . TYR A 1 167 ? -7.449 5.794 -29.569 1.00 81.25 167 TYR A N 1
ATOM 1278 C CA . TYR A 1 167 ? -8.236 4.872 -30.375 1.00 81.25 167 TYR A CA 1
ATOM 1279 C C . TYR A 1 167 ? -9.720 5.135 -30.147 1.00 81.25 167 TYR A C 1
ATOM 1281 O O . TYR A 1 167 ? -10.154 5.580 -29.084 1.00 81.25 167 TYR A O 1
ATOM 1289 N N . VAL A 1 168 ? -10.513 4.896 -31.184 1.00 82.56 168 VAL A N 1
ATOM 1290 C CA . VAL A 1 168 ? -11.956 5.121 -31.148 1.00 82.56 168 VAL A CA 1
ATOM 1291 C C . VAL A 1 168 ? -12.597 4.053 -30.259 1.00 82.56 168 VAL A C 1
ATOM 1293 O O . VAL A 1 168 ? -12.650 2.888 -30.640 1.00 82.56 168 VAL A O 1
ATOM 1296 N N . ILE A 1 169 ? -13.080 4.446 -29.077 1.00 78.38 169 ILE A N 1
ATOM 1297 C CA . ILE A 1 169 ? -13.750 3.536 -28.126 1.00 78.38 169 ILE A CA 1
ATOM 1298 C C . ILE A 1 169 ? -15.229 3.351 -28.495 1.00 78.38 169 ILE A C 1
ATOM 1300 O O . ILE A 1 169 ? -15.793 2.273 -28.325 1.00 78.38 169 ILE A O 1
ATOM 1304 N N . VAL A 1 170 ? -15.864 4.391 -29.042 1.00 78.75 170 VAL A N 1
ATOM 1305 C CA . VAL A 1 170 ? -17.233 4.320 -29.552 1.00 78.75 170 VAL A CA 1
ATOM 1306 C C . VAL A 1 170 ? -17.369 5.180 -30.802 1.00 78.75 170 VAL A C 1
ATOM 1308 O O . VAL A 1 170 ? -16.792 6.262 -30.897 1.00 78.75 170 VAL A O 1
ATOM 1311 N N . THR A 1 171 ? -18.146 4.697 -31.765 1.00 73.06 171 THR A N 1
ATOM 1312 C CA . THR A 1 171 ? -18.593 5.465 -32.930 1.00 73.06 171 THR A CA 1
ATOM 1313 C C . THR A 1 171 ? -20.110 5.513 -32.909 1.00 73.06 171 THR A C 1
ATOM 1315 O O . THR A 1 171 ? -20.774 4.485 -32.826 1.00 73.06 171 THR A O 1
ATOM 1318 N N . GLY A 1 172 ? -20.665 6.719 -32.941 1.00 77.25 172 GLY A N 1
ATOM 1319 C CA . GLY A 1 172 ? -22.105 6.935 -32.883 1.00 77.25 172 GLY A CA 1
ATOM 1320 C C . GLY A 1 172 ? -22.443 8.394 -32.606 1.00 77.25 172 GLY A C 1
ATOM 1321 O O . GLY A 1 172 ? -21.568 9.199 -32.290 1.00 77.25 172 GLY A O 1
ATOM 1322 N N . GLN A 1 173 ? -23.721 8.738 -32.733 1.00 67.44 173 GLN A N 1
ATOM 1323 C CA . GLN A 1 173 ? -24.223 10.041 -32.310 1.00 67.44 173 GLN A CA 1
ATOM 1324 C C . GLN A 1 173 ? -24.368 10.054 -30.783 1.00 67.44 173 GLN A C 1
ATOM 1326 O O . GLN A 1 173 ? -25.103 9.249 -30.215 1.00 67.44 173 GLN A O 1
ATOM 1331 N N . LEU A 1 174 ? -23.674 10.981 -30.120 1.00 60.06 174 LEU A N 1
ATOM 1332 C CA . LEU A 1 174 ? -23.952 11.341 -28.732 1.00 60.06 174 LEU A CA 1
ATOM 1333 C C . LEU A 1 174 ? -25.261 12.135 -28.712 1.00 60.06 174 LEU A C 1
ATOM 1335 O O . LEU A 1 174 ? -25.300 13.290 -29.131 1.00 60.06 174 LEU A O 1
ATOM 1339 N N . VAL A 1 175 ? -26.343 11.517 -28.246 1.00 64.81 175 VAL A N 1
ATOM 1340 C CA . VAL A 1 175 ? -27.593 12.231 -27.974 1.00 64.81 175 VAL A CA 1
ATOM 1341 C C . VAL A 1 175 ? -27.512 12.717 -26.532 1.00 64.81 175 VAL A C 1
ATOM 1343 O O . VAL A 1 175 ? -27.512 11.908 -25.604 1.00 64.81 175 VAL A O 1
ATOM 1346 N N . CYS A 1 176 ? -27.399 14.029 -26.325 1.00 59.34 176 CYS A N 1
ATOM 1347 C CA . CYS A 1 176 ? -27.514 14.590 -24.980 1.00 59.34 176 CYS A CA 1
ATOM 1348 C C . CYS A 1 176 ? -28.901 14.246 -24.409 1.00 59.34 176 CYS A C 1
ATOM 1350 O O . CYS A 1 176 ? -29.880 14.268 -25.163 1.00 59.34 176 CYS A O 1
ATOM 1352 N N . PRO A 1 177 ? -29.031 13.934 -23.106 1.00 59.06 177 PRO A N 1
ATOM 1353 C CA . PRO A 1 177 ? -30.342 13.711 -22.517 1.00 59.06 177 PRO A CA 1
ATOM 1354 C C . PRO A 1 177 ? -31.225 14.943 -22.760 1.00 59.06 177 PRO A C 1
ATOM 1356 O O . PRO A 1 177 ? -30.817 16.074 -22.496 1.00 59.06 177 PRO A O 1
ATOM 1359 N N . SER A 1 178 ? -32.429 14.709 -23.294 1.00 58.28 178 SER A N 1
ATOM 1360 C CA . SER A 1 178 ? -33.453 15.739 -23.503 1.00 58.28 178 SER A CA 1
ATOM 1361 C C . SER A 1 178 ? -33.606 16.598 -22.243 1.00 58.28 178 SER A C 1
ATOM 1363 O O . SER A 1 178 ? -33.641 16.064 -21.134 1.00 58.28 178 SER A O 1
ATOM 1365 N N . ARG A 1 179 ? -33.773 17.921 -22.407 1.00 56.50 179 ARG A N 1
ATOM 1366 C CA . ARG A 1 179 ? -34.054 18.890 -21.322 1.00 56.50 179 ARG A CA 1
ATOM 1367 C C . ARG A 1 179 ? -35.165 18.443 -20.360 1.00 56.50 179 ARG A C 1
ATOM 1369 O O . ARG A 1 179 ? -35.211 18.910 -19.231 1.00 56.50 179 ARG A O 1
ATOM 1376 N N . GLN A 1 180 ? -36.051 17.552 -20.800 1.00 58.97 180 GLN A N 1
ATOM 1377 C CA . GLN A 1 180 ? -37.160 17.005 -20.015 1.00 58.97 180 GLN A CA 1
ATOM 1378 C C . GLN A 1 180 ? -36.714 15.983 -18.952 1.00 58.97 180 GLN A C 1
ATOM 1380 O O . GLN A 1 180 ? -37.485 15.687 -18.045 1.00 58.97 180 GLN A O 1
ATOM 1385 N N . LEU A 1 181 ? -35.492 15.446 -19.053 1.00 55.59 181 LEU A N 1
ATOM 1386 C CA . LEU A 1 181 ? -34.932 14.460 -18.121 1.00 55.59 181 LEU A CA 1
ATOM 1387 C C . LEU A 1 181 ? -34.190 15.102 -16.937 1.00 55.59 181 LEU A C 1
ATOM 1389 O O . LEU A 1 181 ? -33.915 14.423 -15.951 1.00 55.59 181 LEU A O 1
ATOM 1393 N N . LEU A 1 182 ? -33.883 16.401 -17.008 1.00 57.06 182 LEU A N 1
ATOM 1394 C CA . LEU A 1 182 ? -33.253 17.163 -15.929 1.00 57.06 182 LEU A CA 1
ATOM 1395 C C . LEU A 1 182 ? -34.297 18.110 -15.324 1.00 57.06 182 LEU A C 1
ATOM 1397 O O . LEU A 1 182 ? -34.695 19.101 -15.939 1.00 57.06 182 LEU A O 1
ATOM 1401 N N . GLY A 1 183 ? -34.779 17.789 -14.121 1.00 53.34 183 GLY A N 1
ATOM 1402 C CA . GLY A 1 183 ? -35.774 18.603 -13.422 1.00 53.34 183 GLY A CA 1
ATOM 1403 C C . GLY A 1 183 ? -35.327 20.064 -13.278 1.00 53.34 183 GLY A C 1
ATOM 1404 O O . GLY A 1 183 ? -34.215 20.341 -12.837 1.00 53.34 183 GLY A O 1
ATOM 1405 N N . GLY A 1 184 ? -36.201 21.007 -13.645 1.00 60.66 184 GLY A N 1
ATOM 1406 C CA . GLY A 1 184 ? -35.988 22.444 -13.424 1.00 60.66 184 GLY A CA 1
ATOM 1407 C C . GLY A 1 184 ? -35.442 23.255 -14.607 1.00 60.66 184 GLY A C 1
ATOM 1408 O O . GLY A 1 184 ? -35.070 24.407 -14.405 1.00 60.66 184 GLY A O 1
ATOM 1409 N N . GLY A 1 185 ? -35.392 22.710 -15.830 1.00 55.66 185 GLY A N 1
ATOM 1410 C CA . GLY A 1 185 ? -35.136 23.498 -17.052 1.00 55.66 185 GLY A CA 1
ATOM 1411 C C . GLY A 1 185 ? -33.706 24.031 -17.222 1.00 55.66 185 GLY A C 1
ATOM 1412 O O . GLY A 1 185 ? -33.430 24.753 -18.177 1.00 55.66 185 GLY A O 1
ATOM 1413 N N . LYS A 1 186 ? -32.778 23.654 -16.338 1.00 56.03 186 LYS A N 1
ATOM 1414 C CA . LYS A 1 186 ? -31.356 24.025 -16.398 1.00 56.03 186 LYS A CA 1
ATOM 1415 C C . LYS A 1 186 ? -30.549 22.950 -17.131 1.00 56.03 186 LYS A C 1
ATOM 1417 O O . LYS A 1 186 ? -29.744 22.246 -16.530 1.00 56.03 186 LYS A O 1
ATOM 1422 N N . GLY A 1 187 ? -30.829 22.774 -18.419 1.00 59.28 187 GLY A N 1
ATOM 1423 C CA . GLY A 1 187 ? -30.033 21.904 -19.289 1.00 59.28 187 GLY A CA 1
ATOM 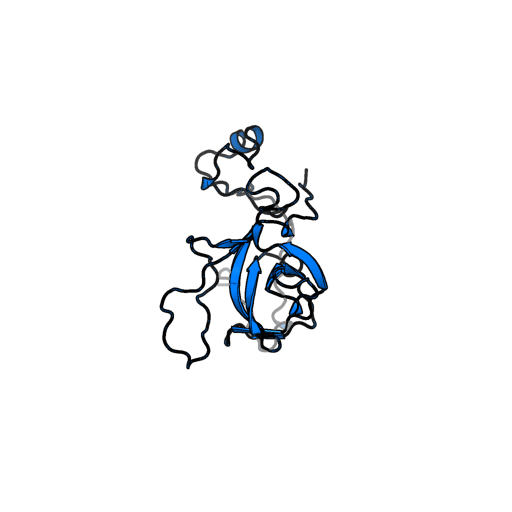1424 C C . GLY A 1 187 ? -28.697 22.544 -19.685 1.00 59.28 187 GLY A C 1
ATOM 1425 O O . GLY A 1 187 ? -28.552 23.765 -19.641 1.00 59.28 187 GLY A O 1
ATOM 1426 N N . VAL A 1 188 ? -27.735 21.711 -20.088 1.00 55.78 188 VAL A N 1
ATOM 1427 C CA . VAL A 1 188 ? -26.441 22.141 -20.646 1.00 55.78 188 VAL A CA 1
ATOM 1428 C C . VAL A 1 188 ? -26.675 22.815 -22.005 1.00 55.78 188 VAL A C 1
ATOM 1430 O O . VAL A 1 188 ? -27.405 22.273 -22.832 1.00 55.78 188 VAL A O 1
ATOM 1433 N N . HIS A 1 189 ? -26.076 23.989 -22.224 1.00 55.88 189 HIS A N 1
ATOM 1434 C CA . HIS A 1 189 ? -26.086 24.701 -23.506 1.00 55.88 189 HIS A CA 1
ATOM 1435 C C . HIS A 1 189 ? -24.778 24.456 -24.262 1.00 55.88 189 HIS A C 1
ATOM 1437 O O . HIS A 1 189 ? -23.702 24.545 -23.670 1.00 55.88 189 HIS A O 1
ATOM 1443 N N . PHE A 1 190 ? -24.870 24.210 -25.570 1.00 52.38 190 PHE A N 1
ATOM 1444 C CA . PHE A 1 190 ? -23.717 24.218 -26.472 1.00 52.38 190 PHE A CA 1
ATOM 1445 C C . PHE A 1 190 ? -23.743 25.489 -27.329 1.00 52.38 190 PHE A C 1
ATOM 1447 O O . PHE A 1 190 ? -24.801 25.912 -27.784 1.00 52.38 190 PHE A O 1
ATOM 1454 N N . GLN A 1 191 ? -22.571 26.092 -27.551 1.00 52.88 191 GLN A N 1
ATOM 1455 C CA . GLN A 1 191 ? -22.385 27.383 -28.240 1.00 52.88 191 GLN A CA 1
ATOM 1456 C C . GLN A 1 191 ? -22.836 27.428 -29.715 1.00 52.88 191 GLN A C 1
ATOM 1458 O O . GLN A 1 191 ? -22.730 28.475 -30.337 1.00 52.88 191 GLN A O 1
ATOM 1463 N N . SER A 1 192 ? -23.325 26.331 -30.299 1.00 52.03 192 SER A N 1
ATOM 1464 C CA . SER A 1 192 ? -23.781 26.301 -31.696 1.00 52.03 192 SER A CA 1
ATOM 1465 C C . SER A 1 192 ? -25.286 26.544 -31.873 1.00 52.03 192 SER A C 1
ATOM 1467 O O . SER A 1 192 ? -25.787 26.386 -32.980 1.00 52.03 192 SER A O 1
ATOM 1469 N N . GLU A 1 193 ? -26.010 26.880 -30.803 1.00 53.50 193 GLU A N 1
ATOM 1470 C CA . GLU A 1 193 ? -27.443 27.223 -30.829 1.00 53.50 193 GLU A CA 1
ATOM 1471 C C . GLU A 1 193 ? -27.685 28.747 -30.769 1.00 53.50 193 GLU A C 1
ATOM 1473 O O . GLU A 1 193 ? -28.622 29.200 -30.114 1.00 53.50 193 GLU A O 1
ATOM 1478 N N . GLU A 1 194 ? -26.831 29.549 -31.412 1.00 47.34 194 GLU A N 1
ATOM 1479 C CA . GLU A 1 194 ? -27.139 30.956 -31.707 1.00 47.34 194 GLU A CA 1
ATOM 1480 C C . GLU A 1 194 ? -27.688 31.055 -33.138 1.00 47.34 194 GLU A C 1
ATOM 1482 O O . GLU A 1 194 ? -26.981 30.774 -34.108 1.00 47.34 194 GLU A O 1
ATOM 1487 N N . GLU A 1 195 ? -28.971 31.411 -33.232 1.00 38.91 195 GLU A N 1
ATOM 1488 C CA . GLU A 1 195 ? -29.652 31.899 -34.439 1.00 38.91 195 GLU A CA 1
ATOM 1489 C C . GLU A 1 195 ? -29.660 33.434 -34.429 1.00 38.91 195 GLU A C 1
ATOM 1491 O O . GLU A 1 195 ? -29.923 34.010 -33.343 1.00 38.91 195 GLU A O 1
#